Protein AF-A0A382Q1F8-F1 (afdb_monomer)

Nearest PDB structures (foldseek):
  3hhl-assembly2_C  TM=9.051E-01  e=3.134E-08  Rhodopseudomonas palustris
  3dca-assembly2_D  TM=8.942E-01  e=2.562E-07  Rhodopseudomonas palustris
  3fmb-assembly1_B  TM=6.676E-01  e=1.882E-01  Bacteroides fragilis NCTC 9343
  3hf5-assembly2_C  TM=5.803E-01  e=2.393E-01  Pseudomonas reinekei
  2ifx-assembly1_B  TM=6.044E-01  e=4.917E-01  Cupriavidus necator

Secondary structure (DSSP, 8-state):
-PPPPEEEEEEEES-HHHHHHHHHHS---EEEETTEEEEEE---TT--BTTBEEEEEEEE--SSHHHHHHHHHHHHT-TT-SEEEEEEEEES-HHHHHHHHHHHHHH------PPP-HHHHHHHHHHTTTSS--HHHHHHHHHS-TTS-EEEEEEEEE-SS---SSTTSPP--HHHIIIIIIHHHHHHHHHHTTEEEEEEEEEEEEEEE-TT-TT-S---EEEEEEES-HHHHHHHHTSHHHHHHHHHHHHHEEEEEEEEEEPPPTT--

Foldseek 3Di:
DPPQQEEEEEEEEADPVLVVLCLVFFPFDWDADPNWTWTWRDFDCQLAAVSHDYTYIYTYHDPDVVSQLVVVVVVVVDPVHPWYWYKYFYFDDPVVLVVLVVLLVVLADPDPPDPQPLVLLVVLCVVLVCQAHDPSSSVVLVPDDQQFKKKKKKFFDWAQWFDFPDPPDDIDTLCCLVPPQQCVLQVSVCSRLQKRWSTKGPFMDTPDTDPPRPPPPPTGIITMIMGSGNNSVSVSSSDPSNSVSCSSVSRITPHMDMTMHGDPPPPPD

pLDDT: mean 75.47, std 14.51, range [28.33, 96.88]

Mean predicted aligned error: 8.97 Å

Solvent-accessible surface area (backbone atoms only — not comparable to full-atom values): 14550 Å² total; per-residue (Å²): 131,83,79,75,59,59,31,39,37,35,40,35,40,87,49,73,69,56,51,53,54,44,56,76,65,33,45,59,58,80,45,78,56,96,92,33,52,30,40,35,38,58,50,36,86,79,40,27,54,94,73,4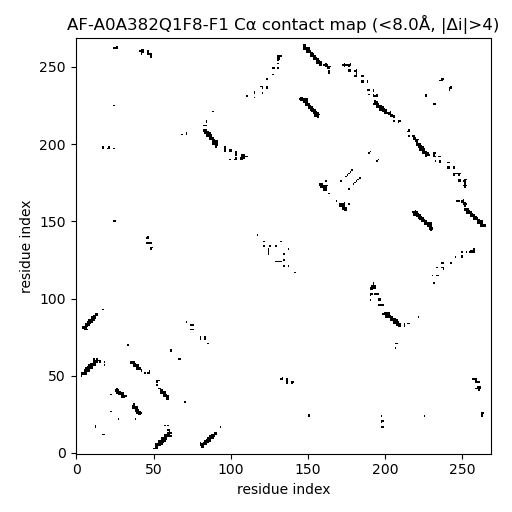5,43,62,44,36,30,42,34,59,48,58,97,43,74,64,56,45,50,54,50,54,56,56,51,72,75,35,86,91,56,85,36,48,35,34,36,49,37,41,71,53,56,79,69,55,42,58,49,47,50,56,47,25,73,72,51,40,53,90,68,76,92,63,79,79,57,62,68,58,50,53,54,56,42,56,73,46,70,41,52,68,40,48,76,69,40,40,56,51,60,70,72,42,75,42,80,39,26,26,35,39,40,37,37,35,22,59,28,80,57,37,57,60,101,56,89,87,63,79,89,45,33,3,59,51,29,29,62,64,48,17,44,63,63,35,48,70,54,38,23,28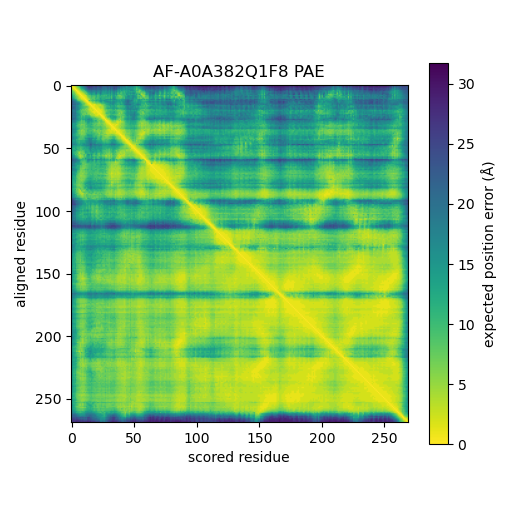,34,38,36,39,61,70,42,45,40,63,42,41,41,81,76,45,56,41,90,91,37,89,77,71,69,73,50,47,35,46,39,32,36,34,22,62,19,42,46,32,52,60,51,45,64,68,33,67,66,36,53,67,28,43,55,30,39,61,18,6,47,73,46,46,51,42,40,43,22,66,30,75,67,88,86,76,123

Structure (mmCIF, N/CA/C/O backbone):
data_AF-A0A382Q1F8-F1
#
_entry.id   AF-A0A382Q1F8-F1
#
loop_
_atom_site.group_PDB
_atom_site.id
_atom_site.type_symbol
_atom_site.label_atom_id
_atom_site.label_alt_id
_atom_site.label_comp_id
_atom_site.label_asym_id
_atom_site.label_entity_id
_atom_site.label_seq_id
_atom_site.pdbx_PDB_ins_code
_atom_site.Cartn_x
_atom_site.Cartn_y
_atom_site.Cartn_z
_atom_site.occupancy
_atom_site.B_iso_or_equiv
_atom_site.auth_seq_id
_atom_site.auth_comp_id
_atom_site.auth_asym_id
_atom_site.auth_atom_id
_atom_site.pdbx_PDB_model_num
ATOM 1 N N . MET A 1 1 ? 6.774 -11.497 28.528 1.00 34.47 1 MET A N 1
ATOM 2 C CA . MET A 1 1 ? 6.249 -11.111 27.198 1.00 34.47 1 MET A CA 1
ATOM 3 C C . MET A 1 1 ? 6.035 -9.604 27.192 1.00 34.47 1 MET A C 1
ATOM 5 O O . MET A 1 1 ? 5.276 -9.129 28.027 1.00 34.47 1 MET A O 1
ATOM 9 N N . LYS A 1 2 ? 6.737 -8.836 26.345 1.00 32.69 2 LYS A N 1
ATOM 10 C CA . LYS A 1 2 ? 6.434 -7.401 26.178 1.00 32.69 2 LYS A CA 1
ATOM 11 C C . LYS A 1 2 ? 5.014 -7.293 25.611 1.00 32.69 2 LYS A C 1
ATOM 13 O O . LYS A 1 2 ? 4.720 -7.978 24.634 1.00 32.69 2 LYS A O 1
ATOM 18 N N . LYS A 1 3 ? 4.138 -6.494 26.233 1.00 34.84 3 LYS A N 1
ATOM 19 C CA . LYS A 1 3 ? 2.818 -6.179 25.664 1.00 34.84 3 LYS A CA 1
ATOM 20 C C . LYS A 1 3 ? 3.032 -5.650 24.241 1.00 34.84 3 LYS A C 1
ATOM 22 O O . LYS A 1 3 ? 3.803 -4.708 24.057 1.00 34.84 3 LYS A O 1
ATOM 27 N N . GLN A 1 4 ? 2.405 -6.284 23.250 1.00 42.94 4 GLN A N 1
ATOM 28 C CA . GLN A 1 4 ? 2.316 -5.721 21.903 1.00 42.94 4 GLN A CA 1
ATOM 29 C C . GLN A 1 4 ? 1.608 -4.369 22.024 1.00 42.94 4 GLN A C 1
ATOM 31 O O . GLN A 1 4 ? 0.520 -4.302 22.593 1.00 42.94 4 GLN A O 1
ATOM 36 N N . ARG A 1 5 ? 2.246 -3.297 21.544 1.00 47.66 5 ARG A N 1
ATOM 37 C CA . ARG A 1 5 ? 1.643 -1.962 21.520 1.00 47.66 5 ARG A CA 1
ATOM 38 C C . ARG A 1 5 ? 0.486 -1.987 20.533 1.00 47.66 5 ARG A C 1
ATOM 40 O O . ARG A 1 5 ? 0.713 -2.240 19.354 1.00 47.66 5 ARG A O 1
ATOM 47 N N . GLN A 1 6 ? -0.725 -1.758 21.026 1.00 47.69 6 GLN A N 1
ATOM 48 C CA . GLN A 1 6 ? -1.897 -1.592 20.184 1.00 47.69 6 GLN A CA 1
ATOM 49 C C . GLN A 1 6 ? -1.879 -0.173 19.627 1.00 47.69 6 GLN A C 1
ATOM 51 O O . GLN A 1 6 ? -1.991 0.798 20.375 1.00 47.69 6 GLN A O 1
ATOM 56 N N . VAL A 1 7 ? -1.676 -0.069 18.319 1.00 50.91 7 VAL A N 1
ATOM 57 C CA . VAL A 1 7 ? -1.788 1.189 17.592 1.00 50.91 7 VAL A CA 1
ATOM 58 C C . VAL A 1 7 ? -3.166 1.258 16.974 1.00 50.91 7 VAL A C 1
ATOM 60 O O . VAL A 1 7 ? -3.507 0.385 16.181 1.00 50.91 7 VAL A O 1
ATOM 63 N N . VAL A 1 8 ? -3.917 2.305 17.299 1.00 55.06 8 VAL A N 1
ATOM 64 C CA . VAL A 1 8 ? -5.218 2.548 16.688 1.00 55.06 8 VAL A CA 1
ATOM 65 C C . VAL A 1 8 ? -5.102 3.606 15.610 1.00 55.06 8 VAL A C 1
ATOM 67 O O . VAL A 1 8 ? -4.778 4.756 15.901 1.00 55.06 8 VAL A O 1
ATOM 70 N N . THR A 1 9 ? -5.343 3.193 14.365 1.00 58.22 9 THR A N 1
ATOM 71 C CA . THR A 1 9 ? -5.349 4.103 13.215 1.00 58.22 9 THR A CA 1
ATOM 72 C C . THR A 1 9 ? -6.763 4.379 12.768 1.00 58.22 9 THR A C 1
ATOM 74 O O . THR A 1 9 ? -7.425 3.473 12.269 1.00 58.22 9 THR A O 1
ATOM 77 N N . PHE A 1 10 ? -7.196 5.626 12.923 1.00 60.69 10 PHE A N 1
ATOM 78 C CA . PHE A 1 10 ? -8.489 6.069 12.431 1.00 60.69 10 PHE A CA 1
ATOM 79 C C . PHE A 1 10 ? -8.357 6.607 11.016 1.00 60.69 10 PHE A C 1
ATOM 81 O O . PHE A 1 10 ? -7.659 7.598 10.802 1.00 60.69 10 PHE A O 1
ATOM 88 N N . ILE A 1 11 ? -9.014 5.950 10.062 1.00 59.00 11 ILE A N 1
ATOM 89 C CA . ILE A 1 11 ? -9.140 6.436 8.686 1.00 59.00 11 ILE A CA 1
ATOM 90 C C . ILE A 1 11 ? -10.581 6.826 8.468 1.00 59.00 11 ILE A C 1
ATOM 92 O O . ILE A 1 11 ? -11.505 6.080 8.784 1.00 59.00 11 ILE A O 1
ATOM 96 N N . THR A 1 12 ? -10.753 8.013 7.923 1.00 50.94 12 THR A N 1
ATOM 97 C CA . THR A 1 12 ? -12.061 8.579 7.639 1.00 50.94 12 THR A CA 1
ATOM 98 C C . THR A 1 12 ? -12.328 8.432 6.162 1.00 50.94 12 THR A C 1
ATOM 100 O O . THR A 1 12 ? -11.455 8.685 5.336 1.00 50.94 12 THR A O 1
ATOM 103 N N . VAL A 1 13 ? -13.522 7.960 5.836 1.00 50.75 13 VAL A N 1
ATOM 104 C CA . VAL A 1 13 ? -13.973 7.788 4.457 1.00 50.75 13 VAL A CA 1
ATOM 105 C C . VAL A 1 13 ? -15.239 8.611 4.266 1.00 50.75 13 VAL A C 1
ATOM 107 O O . VAL A 1 13 ? -16.088 8.667 5.156 1.00 50.75 13 VAL A O 1
ATOM 110 N N . ASN A 1 14 ? -15.332 9.317 3.141 1.00 45.72 14 ASN A N 1
ATOM 111 C CA . ASN A 1 14 ? -16.396 10.296 2.903 1.00 45.72 14 ASN A CA 1
ATOM 112 C C . ASN A 1 14 ? -17.684 9.673 2.332 1.00 45.72 14 ASN A C 1
ATOM 114 O O . ASN A 1 14 ? -18.676 10.388 2.226 1.00 45.72 14 ASN A O 1
ATOM 118 N N . ASP A 1 15 ? -17.686 8.381 1.980 1.00 53.03 15 ASP A N 1
ATOM 119 C CA . ASP A 1 15 ? -18.819 7.701 1.340 1.00 53.03 15 ASP A CA 1
ATOM 120 C C . ASP A 1 15 ? -19.198 6.392 2.067 1.00 53.03 15 ASP A C 1
ATOM 122 O O . ASP A 1 15 ? -18.342 5.582 2.428 1.00 53.03 15 ASP A O 1
ATOM 126 N N . LEU A 1 16 ? -20.503 6.182 2.266 1.00 49.66 16 LEU A N 1
ATOM 127 C CA . LEU A 1 16 ? -21.107 4.981 2.856 1.00 49.66 16 LEU A CA 1
ATOM 128 C C . LEU A 1 16 ? -20.886 3.722 2.012 1.00 49.66 16 LEU A C 1
ATOM 130 O O . LEU A 1 16 ? -20.760 2.637 2.578 1.00 49.66 16 LEU A O 1
ATOM 134 N N . SER A 1 17 ? -20.772 3.836 0.684 1.00 54.53 17 SER A N 1
ATOM 135 C CA . SER A 1 17 ? -20.463 2.668 -0.155 1.00 54.53 17 SER A CA 1
ATOM 136 C C . SER A 1 17 ? -19.059 2.115 0.090 1.00 54.53 17 SER A C 1
ATOM 138 O O . SER A 1 17 ? -18.830 0.915 -0.054 1.00 54.53 17 SER A O 1
ATOM 140 N N . ASP A 1 18 ? -18.125 2.981 0.493 1.00 53.88 18 ASP A N 1
ATOM 141 C CA . ASP A 1 18 ? -16.739 2.602 0.785 1.00 53.88 18 ASP A CA 1
ATOM 142 C C . ASP A 1 18 ? -16.676 1.780 2.065 1.00 53.88 18 ASP A C 1
ATOM 144 O O . ASP A 1 18 ? -15.864 0.872 2.183 1.00 53.88 18 ASP A O 1
ATOM 148 N N . ILE A 1 19 ? -17.558 2.097 3.013 1.00 54.53 19 ILE A N 1
ATOM 149 C CA . ILE A 1 19 ? -17.677 1.412 4.295 1.00 54.53 19 ILE A CA 1
ATOM 150 C C . ILE A 1 19 ? -18.157 -0.014 4.069 1.00 54.53 19 ILE A C 1
ATOM 152 O O . ILE A 1 19 ? -17.525 -0.928 4.579 1.00 54.53 19 ILE A O 1
ATOM 156 N N . ILE A 1 20 ? -19.191 -0.212 3.247 1.00 56.53 20 ILE A N 1
ATOM 157 C CA . ILE A 1 20 ? -19.681 -1.551 2.889 1.00 56.53 20 ILE A CA 1
ATOM 158 C C . ILE A 1 20 ? -18.572 -2.348 2.191 1.00 56.53 20 ILE A C 1
ATOM 160 O O . ILE A 1 20 ? -18.286 -3.474 2.576 1.00 56.53 20 ILE A O 1
ATOM 164 N N . GLU A 1 21 ? -17.883 -1.747 1.218 1.00 59.75 21 GLU A N 1
ATOM 165 C CA . GLU A 1 21 ? -16.787 -2.405 0.497 1.00 59.75 21 GLU A CA 1
ATOM 166 C C . GLU A 1 21 ? -15.598 -2.749 1.415 1.00 59.75 21 GLU A C 1
ATOM 168 O O . GLU A 1 21 ? -14.989 -3.805 1.282 1.00 59.75 21 GLU A O 1
ATOM 173 N N . ILE A 1 22 ? -15.269 -1.893 2.375 1.00 58.88 22 ILE A N 1
ATOM 174 C CA . ILE A 1 22 ? -14.241 -2.162 3.382 1.00 58.88 22 ILE A CA 1
ATOM 175 C C . ILE A 1 22 ? -14.712 -3.246 4.367 1.00 58.88 22 ILE A C 1
ATOM 177 O O . ILE A 1 22 ? -13.932 -4.128 4.705 1.00 58.88 22 ILE A O 1
ATOM 181 N N . GLN A 1 23 ? -15.970 -3.212 4.810 1.00 56.88 23 GLN A N 1
ATOM 182 C CA . GLN A 1 23 ? -16.565 -4.178 5.743 1.00 56.88 23 GLN A CA 1
ATOM 183 C C . GLN A 1 23 ? -16.685 -5.583 5.141 1.00 56.88 23 GLN A C 1
ATOM 185 O O . GLN A 1 23 ? -16.468 -6.565 5.845 1.00 56.88 23 GLN A O 1
ATOM 190 N N . GLU A 1 24 ? -17.012 -5.688 3.852 1.00 58.47 24 GLU A N 1
ATOM 191 C CA . GLU A 1 24 ? -17.098 -6.966 3.136 1.00 58.47 24 GLU A CA 1
ATOM 192 C C . GLU A 1 24 ? -15.728 -7.646 2.999 1.00 58.47 24 GLU A C 1
ATOM 194 O O . GLU A 1 24 ? -15.648 -8.873 3.024 1.00 58.47 24 GLU A O 1
ATOM 199 N N . ASN A 1 25 ? -14.654 -6.856 2.877 1.00 54.09 25 ASN A N 1
ATOM 200 C CA . ASN A 1 25 ? -13.331 -7.356 2.488 1.00 54.09 25 ASN A CA 1
ATOM 201 C C . ASN A 1 25 ? -12.287 -7.298 3.611 1.00 54.09 25 ASN A C 1
ATOM 203 O O . ASN A 1 25 ? -11.212 -7.883 3.506 1.00 54.09 25 ASN A O 1
ATOM 207 N N . ILE A 1 26 ? -12.573 -6.615 4.715 1.00 56.28 26 ILE A N 1
ATOM 208 C CA . ILE A 1 26 ? -11.727 -6.619 5.901 1.00 56.28 26 ILE A CA 1
ATOM 209 C C . ILE A 1 26 ? -12.455 -7.383 7.003 1.00 56.28 26 ILE A C 1
ATOM 211 O O . ILE A 1 26 ? -13.522 -6.983 7.456 1.00 56.28 26 ILE A O 1
ATOM 215 N N . THR A 1 27 ? -11.850 -8.469 7.491 1.00 52.16 27 THR A N 1
ATOM 216 C CA . THR A 1 27 ? -12.368 -9.185 8.663 1.00 52.16 27 THR A CA 1
ATOM 217 C C . THR A 1 27 ? -12.472 -8.230 9.843 1.00 52.16 27 THR A C 1
ATOM 219 O O . THR A 1 27 ? -11.449 -7.730 10.309 1.00 52.16 27 THR A O 1
ATOM 222 N N . GLY A 1 28 ? -13.684 -7.990 10.334 1.00 55.31 28 GLY A N 1
ATOM 223 C CA . GLY A 1 28 ? -13.904 -7.012 11.386 1.00 55.31 28 GLY A CA 1
ATOM 224 C C . GLY A 1 28 ? -15.205 -7.181 12.144 1.00 55.31 28 GLY A C 1
ATOM 225 O O . GLY A 1 28 ? -16.151 -7.804 11.669 1.00 55.31 28 GLY A O 1
ATOM 226 N N . HIS A 1 29 ? -15.237 -6.607 13.344 1.00 58.06 29 HIS A N 1
ATOM 227 C CA . HIS A 1 29 ? -16.471 -6.360 14.077 1.00 58.06 29 HIS A CA 1
ATOM 228 C C . HIS A 1 29 ? -16.790 -4.873 13.982 1.00 58.06 29 HIS A C 1
ATOM 230 O O . HIS A 1 29 ? -15.906 -4.031 14.164 1.00 58.06 29 HIS A O 1
ATOM 236 N N . THR A 1 30 ? -18.051 -4.566 13.697 1.00 61.19 30 THR A N 1
ATOM 237 C CA . THR A 1 30 ? -18.575 -3.214 13.833 1.00 61.19 30 THR A CA 1
ATOM 238 C C . THR A 1 30 ? -18.791 -2.919 15.309 1.00 61.19 30 THR A C 1
ATOM 240 O O . THR A 1 30 ? -19.487 -3.664 16.001 1.00 61.19 30 THR A O 1
ATOM 243 N N . GLU A 1 31 ? -18.226 -1.819 15.788 1.00 69.06 31 GLU A N 1
ATOM 244 C CA . GLU A 1 31 ? -18.499 -1.289 17.120 1.00 69.06 31 GLU A CA 1
ATOM 245 C C . GLU A 1 31 ? -18.976 0.162 17.039 1.00 69.06 31 GLU A C 1
ATOM 247 O O . GLU A 1 31 ? -18.723 0.876 16.070 1.00 69.06 31 GLU A O 1
ATOM 252 N N . GLN A 1 32 ? -19.706 0.597 18.062 1.00 71.06 32 GLN A N 1
ATOM 253 C CA . GLN A 1 32 ? -20.134 1.983 18.204 1.00 71.06 32 GLN A CA 1
ATOM 254 C C . GLN A 1 32 ? -19.259 2.655 19.256 1.00 71.06 32 GLN A C 1
ATOM 256 O O . GLN A 1 32 ? -19.218 2.215 20.405 1.00 71.06 32 GLN A O 1
ATOM 261 N N . LEU A 1 33 ? -18.597 3.749 18.884 1.00 70.19 33 LEU A N 1
ATOM 262 C CA . LEU A 1 33 ? -17.810 4.566 19.802 1.00 70.19 33 LEU A CA 1
ATOM 263 C C . LEU A 1 33 ? -18.191 6.032 19.611 1.00 70.19 33 LEU A C 1
ATOM 265 O O . LEU A 1 33 ? -18.074 6.581 18.519 1.00 70.19 33 LEU A O 1
ATOM 269 N N . ASN A 1 34 ? -18.657 6.684 20.679 1.00 70.06 34 ASN A N 1
ATOM 270 C CA . ASN A 1 34 ? -19.092 8.088 20.655 1.00 70.06 34 ASN A CA 1
ATOM 271 C C . ASN A 1 34 ? -20.121 8.425 19.554 1.00 70.06 34 ASN A C 1
ATOM 273 O O . ASN A 1 34 ? -20.075 9.511 18.975 1.00 70.06 34 ASN A O 1
ATOM 277 N N . GLY A 1 35 ? -21.045 7.504 19.263 1.00 69.81 35 GLY A N 1
ATOM 278 C CA . GLY A 1 35 ? -22.064 7.684 18.221 1.00 69.81 35 GLY A CA 1
ATOM 279 C C . GLY A 1 35 ? -21.516 7.625 16.793 1.00 69.81 35 GLY A C 1
ATOM 280 O O . GLY A 1 35 ? -22.194 8.057 15.862 1.00 69.81 35 GLY A O 1
ATOM 281 N N . LYS A 1 36 ? -20.283 7.135 16.621 1.00 71.12 36 LYS A N 1
ATOM 282 C CA . LYS A 1 36 ? -19.707 6.781 15.328 1.00 71.12 36 LYS A CA 1
ATOM 283 C C . LYS A 1 36 ? -19.615 5.272 15.214 1.00 71.12 36 LYS A C 1
ATOM 285 O O . LYS A 1 36 ? -19.296 4.587 16.184 1.00 71.12 36 LYS A O 1
ATOM 290 N N . GLU A 1 37 ? -19.863 4.789 14.007 1.00 70.00 37 GLU A N 1
ATOM 291 C CA . GLU A 1 37 ? -19.616 3.407 13.643 1.00 70.00 37 GLU A CA 1
ATOM 292 C C . GLU A 1 37 ? -18.129 3.246 13.313 1.00 70.00 37 GLU A C 1
ATOM 294 O O . GLU A 1 37 ? -17.531 4.055 12.593 1.00 70.00 37 GLU A O 1
ATOM 299 N N . LEU A 1 38 ? -17.512 2.237 13.916 1.00 68.44 38 LEU A N 1
ATOM 300 C CA . LEU A 1 38 ? -16.115 1.898 13.726 1.00 68.44 38 LEU A CA 1
ATOM 301 C C . LEU A 1 38 ? -16.040 0.489 13.169 1.00 68.44 38 LEU A C 1
ATOM 303 O O . LEU A 1 38 ? -16.583 -0.454 13.745 1.00 68.44 38 LEU A O 1
ATOM 307 N N . VAL A 1 39 ? -15.301 0.349 12.078 1.00 64.38 39 VAL A N 1
ATOM 308 C CA . VAL A 1 39 ? -14.985 -0.945 11.485 1.00 64.38 39 VAL A CA 1
ATOM 309 C C . VAL A 1 39 ? -13.581 -1.319 11.918 1.00 64.38 39 VAL A C 1
ATOM 311 O O . VAL A 1 39 ? -12.611 -0.713 11.464 1.00 64.38 39 VAL A O 1
ATOM 314 N N . ASN A 1 40 ? -13.461 -2.292 12.822 1.00 66.25 40 ASN A N 1
ATOM 315 C CA . ASN A 1 40 ? -12.157 -2.807 13.222 1.00 66.25 40 ASN A CA 1
ATOM 316 C C . ASN A 1 40 ? -11.609 -3.724 12.127 1.00 66.25 40 ASN A C 1
ATOM 318 O O . ASN A 1 40 ? -12.135 -4.810 11.913 1.00 66.25 40 ASN A O 1
ATOM 322 N N . ALA A 1 41 ? -10.521 -3.325 11.487 1.00 63.41 41 ALA A N 1
ATOM 323 C CA . ALA A 1 41 ? -9.765 -4.192 10.613 1.00 63.41 41 ALA A CA 1
ATOM 324 C C . ALA A 1 41 ? -8.880 -5.140 11.432 1.00 63.41 41 ALA A C 1
ATOM 326 O O . ALA A 1 41 ? -7.823 -4.743 11.934 1.00 63.41 41 ALA A O 1
ATOM 327 N N . HIS A 1 42 ? -9.279 -6.409 11.554 1.00 60.34 4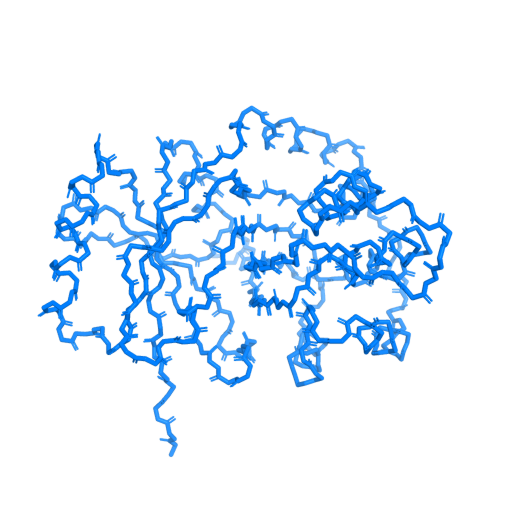2 HIS A N 1
ATOM 328 C CA . HIS A 1 42 ? -8.406 -7.428 12.127 1.00 60.34 42 HIS A CA 1
ATOM 329 C C . HIS A 1 42 ? -7.283 -7.756 11.144 1.00 60.34 42 HIS A C 1
ATOM 331 O O . HIS A 1 42 ? -7.472 -8.486 10.171 1.00 60.34 42 HIS A O 1
ATOM 337 N N . PHE A 1 43 ? -6.089 -7.249 11.436 1.00 64.38 43 PHE A N 1
ATOM 338 C CA . PHE A 1 43 ? -4.871 -7.687 10.770 1.00 64.38 43 PHE A CA 1
ATOM 339 C C . PHE A 1 43 ? -4.255 -8.906 11.444 1.00 64.38 43 PHE A C 1
ATOM 341 O O . PHE A 1 43 ? -4.479 -9.171 12.630 1.00 64.38 43 PHE A O 1
ATOM 348 N N . ASP A 1 44 ? -3.462 -9.660 10.679 1.00 59.56 44 ASP A N 1
ATOM 349 C CA . ASP A 1 44 ? -2.778 -10.824 11.222 1.00 59.56 44 ASP A CA 1
ATOM 350 C C . ASP A 1 44 ? -1.779 -10.381 12.294 1.00 59.56 44 ASP A C 1
ATOM 352 O O . ASP A 1 44 ? -0.860 -9.604 12.034 1.00 59.56 44 ASP A O 1
ATOM 356 N N . LYS A 1 45 ? -1.950 -10.894 13.516 1.00 57.38 45 LYS A N 1
ATOM 357 C CA . LYS A 1 45 ? -1.109 -10.542 14.669 1.00 57.38 45 LYS A CA 1
ATOM 358 C C . LYS A 1 45 ? 0.362 -10.916 14.463 1.00 57.38 45 LYS A C 1
ATOM 360 O O . LYS A 1 45 ? 1.207 -10.407 15.198 1.00 57.38 45 LYS A O 1
ATOM 365 N N . ASN A 1 46 ? 0.650 -11.795 13.501 1.00 54.56 46 ASN A N 1
ATOM 366 C CA . ASN A 1 46 ? 1.993 -12.257 13.178 1.00 54.56 46 ASN A CA 1
ATOM 367 C C . ASN A 1 46 ? 2.655 -11.428 12.066 1.00 54.56 46 ASN A C 1
ATOM 369 O O . ASN A 1 46 ? 3.876 -11.421 11.981 1.00 54.56 46 ASN A O 1
ATOM 373 N N . ILE A 1 47 ? 1.902 -10.681 11.249 1.00 56.69 47 ILE A N 1
ATOM 374 C CA . ILE A 1 47 ? 2.471 -9.831 10.188 1.00 56.69 47 ILE A CA 1
ATOM 375 C C . ILE A 1 47 ? 2.487 -8.385 10.682 1.00 56.69 47 ILE A C 1
ATOM 377 O O . ILE A 1 47 ? 1.629 -7.564 10.360 1.00 56.69 47 ILE A O 1
ATOM 381 N N . SER A 1 48 ? 3.472 -8.094 11.528 1.00 55.53 48 SER A N 1
ATOM 382 C CA . SER A 1 48 ? 3.670 -6.782 12.147 1.00 55.53 48 SER A CA 1
ATOM 383 C C . SER A 1 48 ? 4.897 -6.091 11.552 1.00 55.53 48 SER A C 1
ATOM 385 O O . SER A 1 48 ? 5.986 -6.664 11.531 1.00 55.53 48 SER A O 1
ATOM 387 N N . TRP A 1 49 ? 4.755 -4.859 11.056 1.00 56.12 49 TRP A N 1
ATOM 388 C CA . TRP A 1 49 ? 5.899 -4.101 10.538 1.00 56.12 49 TRP A CA 1
ATOM 389 C C . TRP A 1 49 ? 6.845 -3.771 11.695 1.00 56.12 49 TRP A C 1
ATOM 391 O O . TRP A 1 49 ? 6.460 -3.073 12.634 1.00 56.12 49 TRP A O 1
ATOM 401 N N . LYS A 1 50 ? 8.072 -4.308 11.664 1.00 60.59 50 LYS A N 1
ATOM 402 C CA . LYS A 1 50 ? 9.079 -4.144 12.733 1.00 60.59 50 LYS A CA 1
ATOM 403 C C . LYS A 1 50 ? 8.540 -4.471 14.141 1.00 60.59 50 LYS A C 1
ATOM 405 O O . LYS A 1 50 ? 8.882 -3.797 15.114 1.00 60.59 50 LYS A O 1
ATOM 410 N N . GLY A 1 51 ? 7.657 -5.468 14.258 1.00 54.91 51 GLY A N 1
ATOM 411 C CA . GLY A 1 51 ? 7.053 -5.867 15.537 1.00 54.91 51 GLY A CA 1
ATOM 412 C C . GLY A 1 51 ? 5.882 -4.991 16.013 1.00 54.91 51 GLY A C 1
ATOM 413 O O . GLY A 1 51 ? 5.393 -5.182 17.130 1.00 54.91 51 GLY A O 1
ATOM 414 N N . ILE A 1 52 ? 5.432 -4.018 15.211 1.00 59.28 52 ILE A N 1
ATOM 415 C CA . ILE A 1 52 ? 4.310 -3.125 15.534 1.00 59.28 52 ILE A CA 1
ATOM 416 C C . ILE A 1 52 ? 3.008 -3.715 14.998 1.00 59.28 52 ILE A C 1
ATOM 418 O O . ILE A 1 52 ? 2.828 -3.866 13.787 1.00 59.28 52 ILE A O 1
ATOM 422 N N . ARG A 1 53 ? 2.080 -4.021 15.908 1.00 60.69 53 ARG A N 1
ATOM 423 C CA . ARG A 1 53 ? 0.715 -4.404 15.554 1.00 60.69 53 ARG A CA 1
ATOM 424 C C . ARG A 1 53 ? -0.151 -3.155 15.453 1.00 60.69 53 ARG A C 1
ATOM 426 O O . ARG A 1 53 ? -0.254 -2.383 16.404 1.00 60.69 53 ARG A O 1
ATOM 433 N N . LEU A 1 54 ? -0.801 -3.004 14.312 1.00 62.41 54 LEU A N 1
ATOM 434 C CA . LEU A 1 54 ? -1.722 -1.913 14.060 1.00 62.41 54 LEU A CA 1
ATOM 435 C C . LEU A 1 54 ? -3.133 -2.483 13.956 1.00 62.41 54 LEU A C 1
ATOM 437 O O . LEU A 1 54 ? -3.413 -3.305 13.087 1.00 62.41 54 LEU A O 1
ATOM 441 N N . ASP A 1 55 ? -3.984 -2.086 14.893 1.00 64.81 55 ASP A N 1
ATOM 442 C CA . ASP A 1 55 ? -5.416 -2.331 14.827 1.00 64.81 55 ASP A CA 1
ATOM 443 C C . ASP A 1 55 ? -6.023 -1.088 14.165 1.00 64.81 55 ASP A C 1
ATOM 445 O O . ASP A 1 55 ? -6.079 -0.002 14.739 1.00 64.81 55 ASP A O 1
ATOM 449 N N . MET A 1 56 ? -6.394 -1.205 12.896 1.00 68.44 56 MET A N 1
ATOM 450 C CA . MET A 1 56 ? -6.957 -0.078 12.159 1.00 68.44 56 MET A CA 1
ATOM 451 C C . MET A 1 56 ? -8.456 -0.034 12.401 1.00 68.44 56 MET A C 1
ATOM 453 O O . MET A 1 56 ? -9.136 -1.049 12.286 1.00 68.44 56 MET A O 1
ATOM 457 N N . TYR A 1 57 ? -8.971 1.143 12.714 1.00 68.75 57 TYR A N 1
ATOM 458 C CA . TYR A 1 57 ? -10.394 1.375 12.855 1.00 68.75 57 TYR A CA 1
ATOM 459 C C . TYR A 1 57 ? -10.812 2.358 11.778 1.00 68.75 57 TYR A C 1
ATOM 461 O O . TYR A 1 57 ? -10.367 3.501 11.743 1.00 68.75 57 TYR A O 1
ATOM 469 N N . ILE A 1 58 ? -11.660 1.921 10.865 1.00 65.75 58 ILE A N 1
ATOM 470 C CA . ILE A 1 58 ? -12.157 2.792 9.808 1.00 65.75 58 ILE A CA 1
ATOM 471 C C . ILE A 1 58 ? -13.427 3.437 10.352 1.00 65.75 58 ILE A C 1
ATOM 473 O O . ILE A 1 58 ? -14.392 2.747 10.678 1.00 65.75 58 ILE A O 1
ATOM 477 N N . VAL A 1 59 ? -13.375 4.755 10.552 1.00 63.91 59 VAL A N 1
ATOM 478 C CA . VAL A 1 59 ? -14.467 5.530 11.151 1.00 63.91 59 VAL A CA 1
ATOM 479 C C . VAL A 1 59 ? -15.327 6.074 10.039 1.00 63.91 59 VAL A C 1
ATOM 481 O O . VAL A 1 59 ? -14.844 6.749 9.123 1.00 63.91 59 VAL A O 1
ATOM 484 N N . THR A 1 60 ? -16.621 5.813 10.148 1.00 54.91 60 THR A N 1
ATOM 485 C CA . THR A 1 60 ? -17.584 6.276 9.163 1.00 54.91 60 THR A CA 1
ATOM 486 C C . THR A 1 60 ? -17.670 7.800 9.172 1.00 54.91 60 THR A C 1
ATOM 488 O O . THR A 1 60 ? -17.829 8.393 10.243 1.00 54.91 60 THR A O 1
ATOM 491 N N . SER A 1 61 ? -17.542 8.393 7.982 1.00 56.75 61 SER A N 1
ATOM 492 C CA . SER A 1 61 ? -17.692 9.808 7.617 1.00 56.75 61 SER A CA 1
ATOM 493 C C . SER A 1 61 ? -17.938 10.802 8.762 1.00 56.75 61 SER A C 1
ATOM 495 O O . SER A 1 61 ? -18.957 10.783 9.471 1.00 56.75 61 SER A O 1
ATOM 497 N N . PHE A 1 62 ? -17.040 11.772 8.884 1.00 62.53 62 PHE A N 1
ATOM 498 C CA . PHE A 1 62 ? -17.309 12.984 9.648 1.00 62.53 62 PHE A CA 1
ATOM 499 C C . PHE A 1 62 ? -18.102 13.963 8.790 1.00 62.53 62 PHE A C 1
ATOM 501 O O . PHE A 1 62 ? -17.831 14.081 7.598 1.00 62.53 62 PHE A O 1
ATOM 508 N N . ALA A 1 63 ? -19.067 14.684 9.374 1.00 63.81 63 ALA A N 1
ATOM 509 C CA . ALA A 1 63 ? -19.838 15.647 8.588 1.00 63.81 63 ALA A CA 1
ATOM 510 C C . ALA A 1 63 ? -18.951 16.808 8.102 1.00 63.81 63 ALA A C 1
ATOM 512 O O . ALA A 1 63 ? -19.284 17.489 7.137 1.00 63.81 63 ALA A O 1
ATOM 513 N N . ASN A 1 64 ? -17.824 17.047 8.782 1.00 65.56 64 ASN A N 1
ATOM 514 C CA . ASN A 1 64 ? -16.828 18.063 8.464 1.00 65.56 64 ASN A CA 1
ATOM 515 C C . ASN A 1 64 ? -15.510 17.793 9.237 1.00 65.56 64 ASN A C 1
ATOM 517 O O . ASN A 1 64 ? -15.436 16.913 10.097 1.00 65.56 64 ASN A O 1
ATOM 521 N N . ALA A 1 65 ? -14.461 18.577 8.964 1.00 66.12 65 ALA A N 1
ATOM 522 C CA . ALA A 1 65 ? -13.162 18.448 9.639 1.00 66.12 65 ALA A CA 1
ATOM 523 C C . ALA A 1 65 ? -13.212 18.733 11.156 1.00 66.12 65 ALA A C 1
ATOM 525 O O . ALA A 1 65 ? -12.416 18.175 11.911 1.00 66.12 65 ALA A O 1
ATOM 526 N N . LYS A 1 66 ? -14.149 19.573 11.620 1.00 74.94 66 LYS A N 1
ATOM 527 C CA . LYS A 1 66 ? -14.324 19.881 13.046 1.00 74.94 66 LYS A CA 1
ATOM 528 C C . LYS A 1 66 ? -14.838 18.657 13.809 1.00 74.94 66 LYS A C 1
ATOM 530 O O . LYS A 1 66 ? -14.242 18.314 14.823 1.00 74.94 66 LYS A O 1
ATOM 535 N N . ASP A 1 67 ? -15.841 17.949 13.289 1.00 72.69 67 ASP A N 1
ATOM 536 C CA . ASP A 1 67 ? -16.340 16.694 13.877 1.00 72.69 67 ASP A CA 1
ATOM 537 C C . ASP A 1 67 ? -15.225 15.642 13.999 1.00 72.69 67 ASP A C 1
ATOM 539 O O . ASP A 1 67 ? -15.148 14.911 14.988 1.00 72.69 67 ASP A O 1
ATOM 543 N N . CYS A 1 68 ? -14.343 15.578 12.996 1.00 70.50 68 CYS A N 1
ATOM 544 C CA . CYS A 1 68 ? -13.194 14.679 12.998 1.00 70.50 68 CYS A CA 1
ATOM 545 C C . CYS A 1 68 ? -12.199 15.023 14.110 1.00 70.50 68 CYS A C 1
ATOM 547 O O . CYS A 1 68 ? -11.738 14.138 14.832 1.00 70.50 68 CYS A O 1
ATOM 549 N N . ASN A 1 69 ? -11.891 16.312 14.274 1.00 71.88 69 ASN A N 1
ATOM 550 C CA . ASN A 1 69 ? -11.013 16.787 15.340 1.00 71.88 69 ASN A CA 1
ATOM 551 C C . ASN A 1 69 ? -11.627 16.539 16.723 1.00 71.88 69 ASN A C 1
ATOM 553 O O . ASN A 1 69 ? -10.941 16.048 17.613 1.00 71.88 69 ASN A O 1
ATOM 557 N N . GLU A 1 70 ? -12.923 16.803 16.905 1.00 79.00 70 GLU A N 1
ATOM 558 C CA . GLU A 1 70 ? -13.622 16.533 18.167 1.00 79.00 70 GLU A CA 1
ATOM 559 C C . GLU A 1 70 ? -13.618 15.043 18.526 1.00 79.00 70 GLU A C 1
ATOM 561 O O . GLU A 1 70 ? -13.440 14.680 19.690 1.00 79.00 70 GLU A O 1
ATOM 566 N N . PHE A 1 71 ? -13.785 14.164 17.536 1.00 77.00 71 PHE A N 1
ATOM 567 C CA . PHE A 1 71 ? -13.654 12.727 17.745 1.00 77.00 71 PHE A CA 1
ATOM 568 C C . PHE A 1 71 ? -12.221 12.341 18.122 1.00 77.00 71 PHE A C 1
ATOM 570 O O . PHE A 1 71 ? -12.033 11.616 19.098 1.00 77.00 71 PHE A O 1
ATOM 577 N N . ALA A 1 72 ? -11.215 12.873 17.420 1.00 73.12 72 ALA A N 1
ATOM 578 C CA . ALA A 1 72 ? -9.809 12.643 17.740 1.00 73.12 72 ALA A CA 1
ATOM 579 C C . ALA A 1 72 ? -9.454 13.100 19.166 1.00 73.12 72 ALA A C 1
ATOM 581 O O . ALA A 1 72 ? -8.773 12.368 19.876 1.00 73.12 72 ALA A O 1
ATOM 582 N N . GLU A 1 73 ? -9.950 14.252 19.630 1.00 77.25 73 GLU A N 1
ATOM 583 C CA . GLU A 1 73 ? -9.754 14.700 21.017 1.00 77.25 73 GLU A CA 1
ATOM 584 C C . GLU A 1 73 ? -10.411 13.758 22.033 1.00 77.25 73 GLU A C 1
ATOM 586 O O . GLU A 1 73 ? -9.801 13.417 23.045 1.00 77.25 73 GLU A O 1
ATOM 591 N N . LYS A 1 74 ? -11.631 13.279 21.760 1.00 79.62 74 LYS A N 1
ATOM 592 C CA . LYS A 1 74 ? -12.309 12.317 22.644 1.00 79.62 74 LYS A CA 1
ATOM 593 C C . LYS A 1 74 ? -11.575 10.984 22.727 1.00 79.62 74 LYS A C 1
ATOM 595 O O . LYS A 1 74 ? -11.585 10.357 23.776 1.00 79.62 74 LYS A O 1
ATOM 600 N N . LEU A 1 75 ? -10.943 10.541 21.646 1.00 75.38 75 LEU A N 1
ATOM 601 C CA . LEU A 1 75 ? -10.151 9.314 21.651 1.00 75.38 75 LEU A CA 1
ATOM 602 C C . LEU A 1 75 ? -8.927 9.421 22.563 1.00 75.38 75 LEU A C 1
ATOM 604 O O . LEU A 1 75 ? -8.575 8.447 23.218 1.00 75.38 75 LEU A O 1
ATOM 608 N N . LYS A 1 76 ? -8.310 10.604 22.668 1.00 72.62 76 LYS A N 1
ATOM 609 C CA . LYS A 1 76 ? -7.156 10.821 23.558 1.00 72.62 76 LYS A CA 1
ATOM 610 C C . LYS A 1 76 ? -7.492 10.627 25.032 1.00 72.62 76 LYS A C 1
ATOM 612 O O . LYS A 1 76 ? -6.610 10.275 25.807 1.00 72.62 76 LYS A O 1
ATOM 617 N N . SER A 1 77 ? -8.736 10.890 25.436 1.00 75.19 77 SER A N 1
ATOM 618 C CA . SER A 1 77 ? -9.158 10.737 26.832 1.00 75.19 77 SER A CA 1
ATOM 619 C C . SER A 1 77 ? -9.568 9.306 27.188 1.00 75.19 77 SER A C 1
ATOM 621 O O . SER A 1 77 ? -9.903 9.038 28.343 1.00 75.19 77 SER A O 1
ATOM 623 N N . MET A 1 78 ? -9.533 8.379 26.226 1.00 74.69 78 MET A N 1
ATOM 624 C CA . MET A 1 78 ? -9.951 6.995 26.416 1.00 74.69 78 MET A CA 1
ATOM 625 C C . MET A 1 78 ? -8.789 6.103 26.879 1.00 74.69 78 MET A C 1
ATOM 627 O O . MET A 1 78 ? -7.831 5.908 26.132 1.00 74.69 78 MET A O 1
ATOM 631 N N . PRO A 1 79 ? -8.868 5.496 28.077 1.00 69.19 79 PRO A N 1
ATOM 632 C CA . PRO A 1 79 ? -7.763 4.734 28.661 1.00 69.19 79 PRO A CA 1
ATOM 633 C C . PRO A 1 79 ? -7.474 3.401 27.956 1.00 69.19 79 PRO A C 1
ATOM 635 O O . PRO A 1 79 ? -6.413 2.822 28.172 1.00 69.19 79 PRO A O 1
ATOM 638 N N . GLN A 1 80 ? -8.391 2.892 27.126 1.00 69.94 80 GLN A N 1
ATOM 639 C CA . GLN A 1 80 ? -8.193 1.650 26.374 1.00 69.94 80 GLN A CA 1
ATOM 640 C C . GLN A 1 80 ? -7.253 1.795 25.166 1.00 69.94 80 GLN A C 1
ATOM 642 O O . GLN A 1 80 ? -6.824 0.785 24.615 1.00 69.94 80 GLN A O 1
ATOM 647 N N . PHE A 1 81 ? -6.923 3.022 24.754 1.00 70.06 81 PHE A N 1
ATOM 648 C CA . PHE A 1 81 ? -6.048 3.279 23.616 1.00 70.06 81 PHE A CA 1
ATOM 649 C C . PHE A 1 81 ? -4.722 3.885 24.095 1.00 70.06 81 PHE A C 1
ATOM 651 O O . PHE A 1 81 ? -4.652 5.058 24.448 1.00 70.06 81 PHE A O 1
ATOM 658 N N . GLU A 1 82 ? -3.655 3.079 24.115 1.00 64.00 82 GLU A N 1
ATOM 659 C CA . GLU A 1 82 ? -2.331 3.519 24.597 1.00 64.00 82 GLU A CA 1
ATOM 660 C C . GLU A 1 82 ? -1.577 4.381 23.563 1.00 64.00 82 GLU A C 1
ATOM 662 O O . GLU A 1 82 ? -0.841 5.297 23.932 1.00 64.00 82 GLU A O 1
ATOM 667 N N . HIS A 1 83 ? -1.750 4.099 22.265 1.00 71.88 83 HIS A N 1
ATOM 668 C CA . HIS A 1 83 ? -1.087 4.805 21.165 1.00 71.88 83 HIS A CA 1
ATOM 669 C C . HIS A 1 83 ? -2.064 5.030 20.006 1.00 71.88 83 HIS A C 1
ATOM 671 O O . HIS A 1 83 ? -2.571 4.076 19.414 1.00 71.88 83 HIS A O 1
ATOM 677 N N . ILE A 1 84 ? -2.323 6.295 19.677 1.00 74.12 84 ILE A N 1
ATOM 678 C CA . ILE A 1 84 ? -3.353 6.682 18.708 1.00 74.12 84 ILE A CA 1
ATOM 679 C C . ILE A 1 84 ? -2.714 7.447 17.557 1.00 74.12 84 ILE A C 1
ATOM 681 O O . ILE A 1 84 ? -1.869 8.320 17.766 1.00 74.12 84 ILE A O 1
ATOM 685 N N . CYS A 1 85 ? -3.168 7.154 16.343 1.00 76.38 85 CYS A N 1
ATOM 686 C CA . CYS A 1 85 ? -2.903 7.966 15.171 1.00 76.38 85 CYS A CA 1
ATOM 687 C C . CYS A 1 85 ? -4.184 8.143 14.353 1.00 76.38 85 CYS A C 1
ATOM 689 O O . CYS A 1 85 ? -4.932 7.200 14.114 1.00 76.38 85 CYS A O 1
ATOM 691 N N . CYS A 1 86 ? -4.467 9.372 13.947 1.00 76.50 86 CYS A N 1
ATOM 692 C CA . CYS A 1 86 ? -5.681 9.731 13.232 1.00 76.50 86 CYS A CA 1
ATOM 693 C C . CYS A 1 86 ? -5.303 10.361 11.899 1.00 76.50 86 CYS A C 1
ATOM 695 O O . CYS A 1 86 ? -4.640 11.402 11.874 1.00 76.50 86 CYS A O 1
ATOM 697 N N . PHE A 1 87 ? -5.781 9.765 10.810 1.00 79.06 87 PHE A N 1
ATOM 698 C CA . PHE A 1 87 ? -5.653 10.312 9.470 1.00 79.06 87 PHE A CA 1
ATOM 699 C C . PHE A 1 87 ? -7.013 10.724 8.907 1.00 79.06 87 PHE A C 1
ATOM 701 O O . PHE A 1 87 ? -8.017 10.013 9.006 1.00 79.06 87 PHE A O 1
ATOM 708 N N . LEU A 1 88 ? -7.022 11.869 8.236 1.00 76.62 88 LEU A N 1
ATOM 709 C CA . LEU A 1 88 ? -8.066 12.237 7.296 1.00 76.62 88 LEU A CA 1
ATOM 710 C C . LEU A 1 88 ? -7.630 11.798 5.902 1.00 76.62 88 LEU A C 1
ATOM 712 O O . LEU A 1 88 ? -6.700 12.376 5.345 1.00 76.62 88 LEU A O 1
ATOM 716 N N . ALA A 1 89 ? -8.283 10.773 5.357 1.00 78.31 89 ALA A N 1
ATOM 717 C CA . ALA A 1 89 ? -8.002 10.274 4.019 1.00 78.31 89 ALA A CA 1
ATOM 718 C C . ALA A 1 89 ? -9.149 10.662 3.081 1.00 78.31 89 ALA A C 1
ATOM 720 O O . ALA A 1 89 ? -10.323 10.450 3.380 1.00 78.31 89 ALA A O 1
ATOM 721 N N . ARG A 1 90 ? -8.831 11.246 1.928 1.00 75.44 90 ARG A N 1
ATOM 722 C CA . ARG A 1 90 ? -9.830 11.525 0.888 1.00 75.44 90 ARG A CA 1
ATOM 723 C C . ARG A 1 90 ? -9.705 10.475 -0.197 1.00 75.44 90 ARG A C 1
ATOM 725 O O . ARG A 1 90 ? -8.603 10.250 -0.684 1.00 75.44 90 ARG A O 1
ATOM 732 N N . ARG A 1 91 ? -10.808 9.825 -0.579 1.00 70.81 91 ARG A N 1
ATOM 733 C CA . ARG A 1 91 ? -10.790 8.776 -1.608 1.00 70.81 91 ARG A CA 1
ATOM 734 C C . ARG A 1 91 ? -10.592 9.386 -2.988 1.00 70.81 91 ARG A C 1
ATOM 736 O O . ARG A 1 91 ? -11.282 10.330 -3.361 1.00 70.81 91 ARG A O 1
ATOM 743 N N . LYS A 1 92 ? -9.738 8.751 -3.782 1.00 69.06 92 LYS A N 1
ATOM 744 C CA . LYS A 1 92 ? -9.627 9.014 -5.211 1.00 69.06 92 LYS A CA 1
ATOM 745 C C . LYS A 1 92 ? -10.823 8.387 -5.939 1.00 69.06 92 LYS A C 1
ATOM 747 O O . LYS A 1 92 ? -10.867 7.170 -6.065 1.00 69.06 92 LYS A O 1
ATOM 752 N N . PHE A 1 93 ? -11.769 9.213 -6.399 1.00 63.41 93 PHE A N 1
ATOM 753 C CA . PHE A 1 93 ? -12.935 8.871 -7.244 1.00 63.41 93 PHE A CA 1
ATOM 754 C C . PHE A 1 93 ? -13.585 7.487 -6.991 1.00 63.41 93 PHE A C 1
ATOM 756 O O . PHE A 1 93 ? -13.171 6.486 -7.578 1.00 63.41 93 PHE A O 1
ATOM 763 N N . ALA A 1 94 ? -14.693 7.438 -6.240 1.00 58.88 94 ALA A N 1
ATOM 764 C CA . ALA A 1 94 ? -15.430 6.202 -5.913 1.00 58.88 94 ALA A CA 1
ATOM 765 C C . ALA A 1 94 ? -15.847 5.338 -7.129 1.00 58.88 94 ALA A C 1
ATOM 767 O O . ALA A 1 94 ? -15.911 4.113 -7.048 1.00 58.88 94 ALA A O 1
ATOM 768 N N . MET A 1 95 ? -16.063 5.949 -8.300 1.00 55.59 95 MET A N 1
ATOM 769 C CA . MET A 1 95 ? -16.398 5.228 -9.537 1.00 55.59 95 MET A CA 1
ATOM 770 C C . MET A 1 95 ? -15.273 4.279 -10.006 1.00 55.59 95 MET A C 1
ATOM 772 O O . MET A 1 95 ? -15.540 3.274 -10.665 1.00 55.59 95 MET A O 1
ATOM 776 N N . MET A 1 96 ? -14.013 4.563 -9.663 1.00 66.69 96 MET A N 1
ATOM 777 C CA . MET A 1 96 ? -12.850 3.833 -10.174 1.00 66.69 96 MET A CA 1
ATOM 778 C C . MET A 1 96 ? -12.746 2.408 -9.613 1.00 66.69 96 MET A C 1
ATOM 780 O O . MET A 1 96 ? -12.430 1.480 -10.355 1.00 66.69 96 MET A O 1
ATOM 784 N N . THR A 1 97 ? -13.052 2.204 -8.330 1.00 65.81 97 THR A N 1
ATOM 785 C CA . THR A 1 97 ? -12.987 0.877 -7.689 1.00 65.81 97 THR A CA 1
ATOM 786 C C . THR A 1 97 ? -14.092 -0.048 -8.185 1.00 65.81 97 THR A C 1
ATOM 788 O O . THR A 1 97 ? -13.840 -1.222 -8.446 1.00 65.81 97 THR A O 1
ATOM 791 N N . SER A 1 98 ? -15.284 0.493 -8.451 1.00 69.31 98 SER A N 1
ATOM 792 C CA . SER A 1 98 ? -16.381 -0.248 -9.088 1.00 69.31 98 SER A CA 1
ATOM 793 C C . SER A 1 98 ? -16.010 -0.719 -10.498 1.00 69.31 98 SER A C 1
ATOM 795 O O . SER A 1 98 ? -16.256 -1.874 -10.856 1.00 69.31 98 SER A O 1
ATOM 797 N N . ILE A 1 99 ? -15.357 0.142 -11.290 1.00 76.44 99 ILE A N 1
ATOM 798 C CA . ILE A 1 99 ? -14.830 -0.233 -12.611 1.00 76.44 99 ILE A CA 1
ATOM 799 C C . ILE A 1 99 ? -13.768 -1.323 -12.466 1.00 76.44 99 ILE A C 1
ATOM 801 O O . ILE A 1 99 ? -13.813 -2.316 -13.190 1.00 76.44 99 ILE A O 1
ATOM 805 N N . PHE A 1 100 ? -12.837 -1.188 -11.520 1.00 77.50 100 PHE A N 1
ATOM 806 C CA . PHE A 1 100 ? -11.811 -2.203 -11.293 1.00 77.50 100 PHE A CA 1
ATOM 807 C C . PHE A 1 100 ? -12.387 -3.544 -10.854 1.00 77.50 100 PHE A C 1
ATOM 809 O O . PHE A 1 100 ? -11.926 -4.569 -11.346 1.00 77.50 100 PHE A O 1
ATOM 816 N N . ARG A 1 101 ? -13.435 -3.554 -10.028 1.00 71.25 101 ARG A N 1
ATOM 817 C CA . ARG A 1 101 ? -14.147 -4.777 -9.643 1.00 71.25 101 ARG A CA 1
ATOM 818 C C . ARG A 1 101 ? -14.772 -5.463 -10.852 1.00 71.25 101 ARG A C 1
ATOM 820 O O . ARG A 1 101 ? -14.601 -6.667 -11.048 1.00 71.25 101 ARG A O 1
ATOM 827 N N . PHE A 1 102 ? -15.465 -4.688 -11.687 1.00 77.81 102 PHE A N 1
ATOM 828 C CA . PHE A 1 102 ? -16.030 -5.194 -12.933 1.00 77.81 102 PHE A CA 1
ATOM 829 C C . PHE A 1 102 ? -14.930 -5.770 -13.829 1.00 77.81 102 PHE A C 1
ATOM 831 O O . PHE A 1 102 ? -15.025 -6.920 -14.244 1.00 77.81 102 PHE A O 1
ATOM 838 N N . LEU A 1 103 ? -13.848 -5.022 -14.061 1.00 80.31 103 LEU A N 1
ATOM 839 C CA . LEU A 1 103 ? -12.719 -5.465 -14.877 1.00 80.31 103 LEU A CA 1
ATOM 840 C C . LEU A 1 103 ? -12.042 -6.718 -14.306 1.00 80.31 103 LEU A C 1
ATOM 842 O O . LEU A 1 103 ? -11.796 -7.651 -15.062 1.00 80.31 103 LEU A O 1
ATOM 846 N N . ASN A 1 104 ? -11.787 -6.788 -12.998 1.00 79.94 104 ASN A N 1
ATOM 847 C CA . ASN A 1 104 ? -11.187 -7.949 -12.332 1.00 79.94 104 ASN A CA 1
ATOM 848 C C . ASN A 1 104 ? -12.003 -9.225 -12.596 1.00 79.94 104 ASN A C 1
ATOM 850 O O . ASN A 1 104 ? -11.422 -10.267 -12.890 1.00 79.94 104 ASN A O 1
ATOM 854 N N . ARG A 1 105 ? -13.343 -9.143 -12.608 1.00 78.06 105 ARG A N 1
ATOM 855 C CA . ARG A 1 105 ? -14.215 -10.293 -12.910 1.00 78.06 105 ARG A CA 1
ATOM 856 C C . ARG A 1 105 ? -13.968 -10.902 -14.297 1.00 78.06 105 ARG A C 1
ATOM 858 O O . ARG A 1 105 ? -14.125 -12.110 -14.443 1.00 78.06 105 ARG A O 1
ATOM 865 N N . PHE A 1 106 ? -13.575 -10.099 -15.287 1.00 81.62 106 PHE A N 1
ATOM 866 C CA . PHE A 1 106 ? -13.295 -10.567 -16.655 1.00 81.62 106 PHE A CA 1
ATOM 867 C C . PHE A 1 106 ? -11.806 -10.783 -16.939 1.00 81.62 106 PHE A C 1
ATOM 869 O O . PHE A 1 106 ? -11.447 -11.615 -17.771 1.00 81.62 106 PHE A O 1
ATOM 876 N N . LEU A 1 107 ? -10.937 -10.000 -16.298 1.00 82.38 107 LEU A N 1
ATOM 877 C CA . LEU A 1 107 ? -9.495 -10.019 -16.525 1.00 82.38 107 LEU A CA 1
ATOM 878 C C . LEU A 1 107 ? -8.784 -11.082 -15.702 1.00 82.38 107 LEU A C 1
ATOM 880 O O . LEU A 1 107 ? -7.726 -11.544 -16.134 1.00 82.38 107 LEU A O 1
ATOM 884 N N . TYR A 1 108 ? -9.332 -11.444 -14.540 1.00 81.31 108 TYR A N 1
ATOM 885 C CA . TYR A 1 108 ? -8.736 -12.470 -13.707 1.00 81.31 108 TYR A CA 1
ATOM 886 C C . TYR A 1 108 ? -8.649 -13.776 -14.480 1.00 81.31 108 TYR A C 1
ATOM 888 O O . TYR A 1 108 ? -9.641 -14.294 -15.000 1.00 81.31 108 TYR A O 1
ATOM 896 N N . ARG A 1 109 ? -7.440 -14.319 -14.520 1.00 73.38 109 ARG A N 1
ATOM 897 C CA . ARG A 1 109 ? -7.189 -15.659 -15.020 1.00 73.38 109 ARG A CA 1
ATOM 898 C C . ARG A 1 109 ? -6.495 -16.397 -13.892 1.00 73.38 109 ARG A C 1
ATOM 900 O O . ARG A 1 109 ? -5.382 -15.986 -13.567 1.00 73.38 109 ARG A O 1
ATOM 907 N N . PRO A 1 110 ? -7.126 -17.426 -13.295 1.00 69.75 110 PRO A N 1
ATOM 908 C CA . PRO A 1 110 ? -6.441 -18.237 -12.308 1.00 69.75 110 PRO A CA 1
ATOM 909 C C . PRO A 1 110 ? -5.200 -18.787 -12.992 1.00 69.75 110 PRO A C 1
ATOM 911 O O . PRO A 1 110 ? -5.289 -19.507 -13.991 1.00 69.75 110 PRO A O 1
ATOM 914 N N . GLN A 1 111 ? -4.043 -18.344 -12.517 1.00 67.12 111 GLN A N 1
ATOM 915 C CA . GLN A 1 111 ? -2.792 -18.873 -13.010 1.00 67.12 111 GLN A CA 1
ATOM 916 C C . GLN A 1 111 ? -2.700 -20.321 -12.533 1.00 67.12 111 GLN A C 1
ATOM 918 O O . GLN A 1 111 ? -3.224 -20.650 -11.462 1.00 67.12 111 GLN A O 1
ATOM 923 N N . PRO A 1 112 ? -2.045 -21.207 -13.300 1.00 65.94 112 PRO A N 1
ATOM 924 C CA . PRO A 1 112 ? -1.695 -22.513 -12.772 1.00 65.94 112 PRO A CA 1
ATOM 925 C C . PRO A 1 112 ? -1.002 -22.315 -11.422 1.00 65.94 112 PRO A C 1
ATOM 927 O O . PRO A 1 112 ? -0.307 -21.311 -11.225 1.00 65.94 112 PRO A O 1
ATOM 930 N N . THR A 1 113 ? -1.169 -23.262 -10.502 1.00 63.22 113 THR A N 1
ATOM 931 C CA . THR A 1 113 ? -0.385 -23.360 -9.266 1.00 63.22 113 THR A CA 1
ATOM 932 C C . THR A 1 113 ? 1.078 -23.626 -9.627 1.00 63.22 113 THR A C 1
ATOM 934 O O . THR A 1 113 ? 1.618 -24.711 -9.443 1.00 63.22 113 THR A O 1
ATOM 937 N N . LEU A 1 114 ? 1.727 -22.626 -10.216 1.00 62.12 114 LEU A N 1
ATOM 938 C CA . LEU A 1 114 ? 3.154 -22.587 -10.420 1.00 62.12 114 LEU A CA 1
ATOM 939 C C . LEU A 1 114 ? 3.773 -22.545 -9.032 1.00 62.12 114 LEU A C 1
ATOM 941 O O . LEU A 1 114 ? 3.311 -21.808 -8.149 1.00 62.12 114 LEU A O 1
ATOM 945 N N . ALA A 1 115 ? 4.791 -23.381 -8.846 1.00 67.31 115 ALA A N 1
ATOM 946 C CA . ALA A 1 115 ? 5.591 -23.357 -7.641 1.00 67.31 115 ALA A CA 1
ATOM 947 C C . ALA A 1 115 ? 6.088 -21.924 -7.438 1.00 67.31 115 ALA A C 1
ATOM 949 O O . ALA A 1 115 ? 6.665 -21.320 -8.342 1.00 67.31 115 ALA A O 1
ATOM 950 N N . ILE A 1 116 ? 5.801 -21.371 -6.265 1.00 75.44 116 ILE A N 1
ATOM 951 C CA . ILE A 1 116 ? 6.366 -20.095 -5.870 1.00 75.44 116 ILE A CA 1
ATOM 952 C C . ILE A 1 116 ? 7.871 -20.313 -5.698 1.00 75.44 116 ILE A C 1
ATOM 954 O O . ILE A 1 116 ? 8.280 -21.140 -4.885 1.00 75.44 116 ILE A O 1
ATOM 958 N N . ASP A 1 117 ? 8.691 -19.582 -6.451 1.00 83.38 117 ASP A N 1
ATOM 959 C CA . ASP A 1 117 ? 10.131 -19.564 -6.213 1.00 83.38 117 ASP A CA 1
ATOM 960 C C . ASP A 1 117 ? 10.428 -18.615 -5.045 1.00 83.38 117 ASP A C 1
ATOM 962 O O . ASP A 1 117 ? 10.617 -17.409 -5.217 1.00 83.38 117 ASP A O 1
ATOM 966 N N . GLU A 1 118 ? 10.443 -19.168 -3.831 1.00 83.19 118 GLU A N 1
ATOM 967 C CA . GLU A 1 118 ? 10.723 -18.415 -2.604 1.00 83.19 118 GLU A CA 1
ATOM 968 C C . GLU A 1 118 ? 12.068 -17.680 -2.670 1.00 83.19 118 GLU A C 1
ATOM 970 O O . GLU A 1 118 ? 12.178 -16.557 -2.181 1.00 83.19 118 GLU A O 1
ATOM 975 N N . ARG A 1 119 ? 13.089 -18.263 -3.317 1.00 84.25 119 ARG A N 1
ATOM 976 C CA . ARG A 1 119 ? 14.402 -17.613 -3.448 1.00 84.25 119 ARG A CA 1
ATOM 977 C C . ARG A 1 119 ? 14.308 -16.394 -4.350 1.00 84.25 119 ARG A C 1
ATOM 979 O O . ARG A 1 119 ? 14.874 -15.352 -4.021 1.00 84.25 119 ARG A O 1
ATOM 986 N N . LYS A 1 120 ? 13.585 -16.510 -5.467 1.00 84.56 120 LYS A N 1
ATOM 987 C CA . LYS A 1 120 ? 13.318 -15.375 -6.354 1.00 84.56 120 LYS A CA 1
ATOM 988 C C . LYS A 1 120 ? 12.555 -14.274 -5.617 1.00 84.56 120 LYS A C 1
ATOM 990 O O . LYS A 1 120 ? 12.980 -13.126 -5.678 1.00 84.56 120 LYS A O 1
ATOM 995 N N . ILE A 1 121 ? 11.516 -14.619 -4.852 1.00 83.69 121 ILE A N 1
ATOM 996 C CA . ILE A 1 121 ? 10.761 -13.650 -4.038 1.00 83.69 121 ILE A CA 1
ATOM 997 C C . ILE A 1 121 ? 11.664 -12.920 -3.050 1.00 83.69 121 ILE A C 1
ATOM 999 O O . ILE A 1 121 ? 11.609 -11.695 -2.968 1.00 83.69 121 ILE A O 1
ATOM 1003 N N . VAL A 1 122 ? 12.483 -13.655 -2.294 1.00 83.50 122 VAL A N 1
ATOM 1004 C CA . VAL A 1 122 ? 13.392 -13.059 -1.309 1.00 83.50 122 VAL A CA 1
ATOM 1005 C C . VAL A 1 122 ? 14.341 -12.080 -1.995 1.00 83.50 122 VAL A C 1
ATOM 1007 O O . VAL A 1 122 ? 14.478 -10.949 -1.532 1.00 83.50 122 VAL A O 1
ATOM 1010 N N . ASN A 1 123 ? 14.932 -12.468 -3.127 1.00 83.56 123 ASN A N 1
ATOM 1011 C CA . ASN A 1 123 ? 15.819 -11.594 -3.894 1.00 83.56 123 ASN A CA 1
ATOM 1012 C C . ASN A 1 123 ? 15.092 -10.347 -4.419 1.00 83.56 123 ASN A C 1
ATOM 1014 O O . ASN A 1 123 ? 15.618 -9.240 -4.323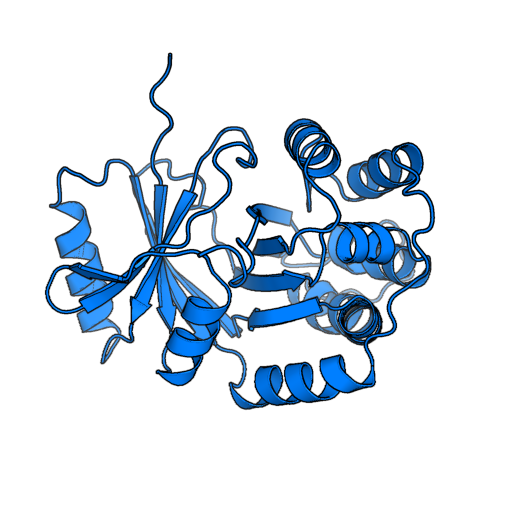 1.00 83.56 123 ASN A O 1
ATOM 1018 N N . ASP A 1 124 ? 13.890 -10.506 -4.969 1.00 81.31 124 ASP A N 1
ATOM 1019 C CA . ASP A 1 124 ? 13.125 -9.402 -5.546 1.00 81.31 124 ASP A CA 1
ATOM 1020 C C . ASP A 1 124 ? 12.624 -8.428 -4.466 1.00 81.31 124 ASP A C 1
ATOM 1022 O O . ASP A 1 124 ? 12.686 -7.216 -4.655 1.00 81.31 124 ASP A O 1
ATOM 1026 N N . ILE A 1 125 ? 12.232 -8.915 -3.286 1.00 78.31 125 ILE A N 1
ATOM 1027 C CA . ILE A 1 125 ? 11.859 -8.057 -2.149 1.00 78.31 125 ILE A CA 1
ATOM 1028 C C . ILE A 1 125 ? 13.081 -7.370 -1.528 1.00 78.31 125 ILE A C 1
ATOM 1030 O O . ILE A 1 125 ? 12.985 -6.214 -1.114 1.00 78.31 125 ILE A O 1
ATOM 1034 N N . GLN A 1 126 ? 14.242 -8.029 -1.494 1.00 79.00 126 GLN A N 1
ATOM 1035 C CA . GLN A 1 126 ? 15.489 -7.387 -1.066 1.00 79.00 126 GLN A CA 1
ATOM 1036 C C . GLN A 1 126 ? 15.874 -6.223 -1.987 1.00 79.00 126 GLN A C 1
ATOM 1038 O O . GLN A 1 126 ? 16.286 -5.174 -1.493 1.00 79.00 126 GLN A O 1
ATOM 1043 N N . LYS A 1 127 ? 15.684 -6.359 -3.310 1.00 79.62 127 LYS A N 1
ATOM 1044 C CA . LYS A 1 127 ? 15.878 -5.244 -4.259 1.00 79.62 127 LYS A CA 1
ATOM 1045 C C . LYS A 1 127 ? 14.945 -4.074 -3.965 1.00 79.62 127 LYS A C 1
ATOM 1047 O O . LYS A 1 127 ? 15.340 -2.926 -4.139 1.00 79.62 127 LYS A O 1
ATOM 1052 N N . GLU A 1 128 ? 13.734 -4.355 -3.492 1.00 76.62 128 GLU A N 1
ATOM 1053 C CA . GLU A 1 128 ? 12.764 -3.350 -3.053 1.00 76.62 128 GLU A CA 1
ATOM 1054 C C . GLU A 1 128 ? 13.111 -2.713 -1.694 1.00 76.62 128 GLU A C 1
ATOM 1056 O O . GLU A 1 128 ? 12.307 -1.940 -1.193 1.00 76.62 128 GLU A O 1
ATOM 1061 N N . GLN A 1 129 ? 14.277 -2.994 -1.092 1.00 72.56 129 GLN A N 1
ATOM 1062 C CA . GLN A 1 129 ? 14.777 -2.334 0.128 1.00 72.56 129 GLN A CA 1
ATOM 1063 C C . GLN A 1 129 ? 13.757 -2.304 1.281 1.00 72.56 129 GLN A C 1
ATOM 1065 O O . GLN A 1 129 ? 13.584 -1.292 1.956 1.00 72.56 129 GLN A O 1
ATOM 1070 N N . GLU A 1 130 ? 13.046 -3.413 1.492 1.00 69.94 130 GLU A N 1
ATOM 1071 C CA . GLU A 1 130 ? 12.001 -3.541 2.521 1.00 69.94 130 GLU A CA 1
ATOM 1072 C C . GLU A 1 130 ? 10.775 -2.624 2.335 1.00 69.94 130 GLU A C 1
ATOM 1074 O O . GLU A 1 130 ? 9.952 -2.495 3.242 1.00 69.94 130 GLU A O 1
ATOM 1079 N N . LEU A 1 131 ? 10.580 -2.033 1.148 1.00 74.19 131 LEU A N 1
ATOM 1080 C CA . LEU A 1 131 ? 9.392 -1.225 0.840 1.00 74.19 131 LEU A CA 1
ATOM 1081 C C . LEU A 1 131 ? 8.088 -2.036 0.835 1.00 74.19 131 LEU A C 1
ATOM 1083 O O . LEU A 1 131 ? 7.015 -1.440 0.827 1.00 74.19 131 LEU A O 1
ATOM 1087 N N . TRP A 1 132 ? 8.159 -3.367 0.777 1.00 72.88 132 TRP A N 1
ATOM 1088 C CA . TRP A 1 132 ? 6.998 -4.260 0.858 1.00 72.88 132 TRP A CA 1
ATOM 1089 C C . TRP A 1 132 ? 6.995 -5.082 2.141 1.00 72.88 132 TRP A C 1
ATOM 1091 O O . TRP A 1 132 ? 6.054 -5.010 2.921 1.00 72.88 132 TRP A O 1
ATOM 1101 N N . PHE A 1 133 ? 8.051 -5.859 2.364 1.00 75.81 133 PHE A N 1
ATOM 1102 C CA . PHE A 1 133 ? 8.194 -6.715 3.535 1.00 75.81 133 PHE A CA 1
ATOM 1103 C C . PHE A 1 133 ? 9.600 -6.575 4.093 1.00 75.81 133 PHE A C 1
ATOM 1105 O O . PHE A 1 133 ? 10.563 -6.482 3.333 1.00 75.81 133 PHE A O 1
ATOM 1112 N N . THR A 1 134 ? 9.719 -6.627 5.416 1.00 76.56 134 THR A N 1
ATOM 1113 C CA . THR A 1 134 ? 11.003 -6.956 6.032 1.00 76.56 134 THR A CA 1
ATOM 1114 C C . THR A 1 134 ? 11.266 -8.452 5.815 1.00 76.56 134 THR A C 1
ATOM 1116 O O . THR A 1 134 ? 10.319 -9.212 5.584 1.00 76.56 134 THR A O 1
ATOM 1119 N N . PRO A 1 135 ? 12.517 -8.929 5.926 1.00 78.62 135 PRO A N 1
ATOM 1120 C CA . PRO A 1 135 ? 12.805 -10.361 5.840 1.00 78.62 135 PRO A CA 1
ATOM 1121 C C . PRO A 1 135 ? 11.953 -11.208 6.802 1.00 78.62 135 PRO A C 1
ATOM 1123 O O . PRO A 1 135 ? 11.494 -12.287 6.440 1.00 78.62 135 PRO A O 1
ATOM 1126 N N . GLU A 1 136 ? 11.687 -10.687 8.003 1.00 77.00 136 GLU A N 1
ATOM 1127 C CA . GLU A 1 136 ? 10.851 -11.341 9.013 1.00 77.00 136 GLU A CA 1
ATOM 1128 C C . GLU A 1 136 ? 9.375 -11.411 8.592 1.00 77.00 136 GLU A C 1
ATOM 1130 O O . GLU A 1 136 ? 8.769 -12.481 8.647 1.00 77.00 136 GLU A O 1
ATOM 1135 N N . THR A 1 137 ? 8.782 -10.305 8.122 1.00 75.56 137 THR A N 1
ATOM 1136 C CA . THR A 1 137 ? 7.370 -10.322 7.704 1.00 75.56 137 THR A CA 1
ATOM 1137 C C . THR A 1 137 ? 7.155 -11.100 6.411 1.00 75.56 137 THR A C 1
ATOM 1139 O O . THR A 1 137 ? 6.077 -11.667 6.218 1.00 75.56 137 THR A O 1
ATOM 1142 N N . LEU A 1 138 ? 8.172 -11.177 5.551 1.00 82.56 138 LEU A N 1
ATOM 1143 C CA . LEU A 1 138 ? 8.155 -12.009 4.356 1.00 82.56 138 LEU A CA 1
ATOM 1144 C C . LEU A 1 138 ? 8.126 -13.501 4.704 1.00 82.56 138 LEU A C 1
ATOM 1146 O O . LEU A 1 138 ? 7.261 -14.217 4.2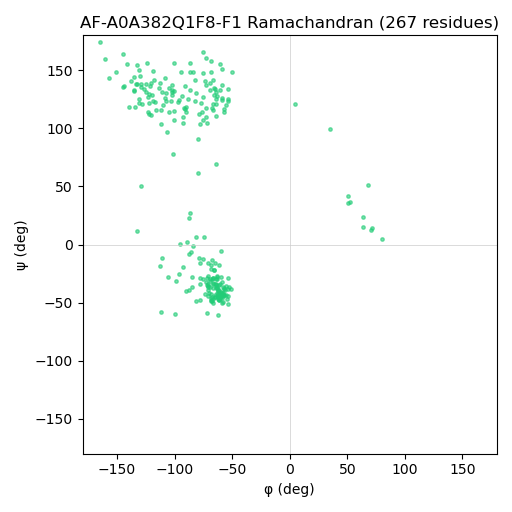06 1.00 82.56 138 LEU A O 1
ATOM 1150 N N . ASP A 1 139 ? 9.030 -13.960 5.575 1.00 82.25 139 ASP A N 1
ATOM 1151 C CA . ASP A 1 139 ? 9.095 -15.361 6.013 1.00 82.25 139 ASP A CA 1
ATOM 1152 C C . ASP A 1 139 ? 7.768 -15.816 6.636 1.00 82.25 139 ASP A C 1
ATOM 1154 O O . ASP A 1 139 ? 7.237 -16.875 6.294 1.00 82.25 139 ASP A O 1
ATOM 1158 N N . ILE A 1 140 ? 7.173 -14.972 7.484 1.00 80.50 140 ILE A N 1
ATOM 1159 C CA . ILE A 1 140 ? 5.851 -15.234 8.057 1.00 80.50 140 ILE A CA 1
ATOM 1160 C C . ILE A 1 140 ? 4.798 -15.328 6.949 1.00 80.50 140 ILE A C 1
ATOM 1162 O O . ILE A 1 140 ? 4.032 -16.287 6.933 1.00 80.50 140 ILE A O 1
ATOM 1166 N N . SER A 1 141 ? 4.772 -14.378 6.008 1.00 80.81 141 SER A N 1
ATOM 1167 C CA . SER A 1 141 ? 3.769 -14.336 4.932 1.00 80.81 141 SER A CA 1
ATOM 1168 C C . SER A 1 141 ? 3.843 -15.548 3.998 1.00 80.81 141 SER A C 1
ATOM 1170 O O . SER A 1 141 ? 2.802 -16.045 3.570 1.00 80.81 141 SER A O 1
ATOM 1172 N N . LEU A 1 142 ? 5.048 -16.057 3.713 1.00 83.75 142 LEU A N 1
ATOM 1173 C CA . LEU A 1 142 ? 5.259 -17.246 2.877 1.00 83.75 142 LEU A CA 1
ATOM 1174 C C . LEU A 1 142 ? 4.844 -18.550 3.578 1.00 83.75 142 LEU A C 1
ATOM 1176 O O . LEU A 1 142 ? 4.403 -19.483 2.913 1.00 83.75 142 LEU A O 1
ATOM 1180 N N . LYS A 1 143 ? 4.926 -18.608 4.915 1.00 85.19 143 LYS A N 1
ATOM 1181 C CA . LYS A 1 143 ? 4.499 -19.768 5.723 1.00 85.19 143 LYS A CA 1
ATOM 1182 C C . LYS A 1 143 ? 2.987 -19.852 5.941 1.00 85.19 143 LYS A C 1
ATOM 1184 O O . LYS A 1 143 ? 2.497 -20.861 6.450 1.00 85.19 143 LYS A O 1
ATOM 1189 N N . GLN A 1 144 ? 2.241 -18.800 5.613 1.00 82.75 144 GLN A N 1
ATOM 1190 C CA . GLN A 1 144 ? 0.782 -18.805 5.710 1.00 82.75 144 GLN A CA 1
ATOM 1191 C C . GLN A 1 144 ? 0.141 -19.616 4.583 1.00 82.75 144 GLN A C 1
ATOM 1193 O O . GLN A 1 144 ? 0.769 -19.920 3.573 1.00 82.75 144 GLN A O 1
ATOM 1198 N N . ASN A 1 145 ? -1.148 -19.940 4.733 1.00 85.00 145 ASN A N 1
ATOM 1199 C CA . ASN A 1 145 ? -1.891 -20.577 3.653 1.00 85.00 145 ASN A CA 1
ATOM 1200 C C . ASN A 1 145 ? -1.982 -19.622 2.451 1.00 85.00 145 ASN A C 1
ATOM 1202 O O . ASN A 1 145 ? -2.670 -18.594 2.494 1.00 85.00 145 ASN A O 1
ATOM 1206 N N . LEU A 1 146 ? -1.267 -19.985 1.387 1.00 87.00 146 LEU A N 1
ATOM 1207 C CA . LEU A 1 146 ? -1.116 -19.180 0.184 1.00 87.00 146 LEU A CA 1
ATOM 1208 C C . LEU A 1 146 ? -2.406 -19.054 -0.627 1.00 87.00 146 LEU A C 1
ATOM 1210 O O . LEU A 1 146 ? -2.534 -18.109 -1.401 1.00 87.00 146 LEU A O 1
ATOM 1214 N N . ASP A 1 147 ? -3.344 -19.975 -0.425 1.00 86.50 147 ASP A N 1
ATOM 1215 C CA . ASP A 1 147 ? -4.595 -20.060 -1.176 1.00 86.50 147 ASP A CA 1
ATOM 1216 C C . ASP A 1 147 ? -5.754 -19.348 -0.457 1.00 86.50 147 ASP A C 1
ATOM 1218 O O . ASP A 1 147 ? -6.870 -19.305 -0.966 1.00 86.50 147 ASP A O 1
ATOM 1222 N N . LEU A 1 148 ? -5.496 -18.754 0.716 1.00 84.69 148 LEU A N 1
ATOM 1223 C CA . LEU A 1 148 ? -6.445 -17.857 1.373 1.00 84.69 148 LEU A CA 1
ATOM 1224 C C . LEU A 1 148 ? -6.290 -16.415 0.864 1.00 84.69 148 LEU A C 1
ATOM 1226 O O . LEU A 1 148 ? -5.156 -15.999 0.577 1.00 84.69 148 LEU A O 1
ATOM 1230 N N . PRO A 1 149 ? -7.383 -15.630 0.831 1.00 84.56 149 PRO A N 1
ATOM 1231 C CA . PRO A 1 149 ? -7.322 -14.228 0.451 1.00 84.56 149 PRO A CA 1
ATOM 1232 C C . PRO A 1 149 ? -6.436 -13.403 1.380 1.00 84.56 149 PRO A C 1
ATOM 1234 O O . PRO A 1 149 ? -6.213 -13.738 2.554 1.00 84.56 149 PRO A O 1
ATOM 1237 N N . MET A 1 150 ? -5.930 -12.305 0.829 1.00 84.88 150 MET A N 1
ATOM 1238 C CA . MET A 1 150 ? -5.011 -11.410 1.514 1.00 84.88 150 MET A CA 1
ATOM 1239 C C . MET A 1 150 ? -5.404 -9.959 1.291 1.00 84.88 150 MET A C 1
ATOM 1241 O O . MET A 1 150 ? -5.580 -9.534 0.155 1.00 84.88 150 MET A O 1
ATOM 1245 N N . CYS A 1 151 ? -5.447 -9.178 2.364 1.00 83.31 151 CYS A N 1
ATOM 1246 C CA . CYS A 1 151 ? -5.505 -7.725 2.274 1.00 83.31 151 CYS A CA 1
ATOM 1247 C C . CYS A 1 151 ? -4.122 -7.146 2.564 1.00 83.31 151 CYS A C 1
ATOM 1249 O O . CYS A 1 151 ? -3.456 -7.589 3.500 1.00 83.31 151 CYS A O 1
ATOM 1251 N N . ILE A 1 152 ? -3.703 -6.155 1.780 1.00 84.56 152 ILE A N 1
ATOM 1252 C CA . ILE A 1 152 ? -2.496 -5.368 2.008 1.00 84.56 152 ILE A CA 1
ATOM 1253 C C . ILE A 1 152 ? -2.888 -3.910 2.205 1.00 84.56 152 ILE A C 1
ATOM 1255 O O . ILE A 1 152 ? -3.467 -3.282 1.316 1.00 84.56 152 ILE A O 1
ATOM 1259 N N . VAL A 1 153 ? -2.488 -3.359 3.346 1.00 82.44 153 VAL A N 1
ATOM 1260 C CA . VAL A 1 153 ? -2.529 -1.926 3.614 1.00 82.44 153 VAL A CA 1
ATOM 1261 C C . VAL A 1 153 ? -1.137 -1.349 3.477 1.00 82.44 153 VAL A C 1
ATOM 1263 O O . VAL A 1 153 ? -0.171 -1.886 4.014 1.00 82.44 153 VAL A O 1
ATOM 1266 N N . THR A 1 154 ? -1.026 -0.258 2.732 1.00 86.44 154 THR A N 1
ATOM 1267 C CA . THR A 1 154 ? 0.236 0.419 2.456 1.00 86.44 154 THR A CA 1
ATOM 1268 C C . THR A 1 154 ? 0.091 1.907 2.719 1.00 86.44 154 THR A C 1
ATOM 1270 O O . THR A 1 154 ? -0.762 2.552 2.114 1.00 86.44 154 THR A O 1
ATOM 1273 N N . PHE A 1 155 ? 0.964 2.448 3.565 1.00 87.56 155 PHE A N 1
ATOM 1274 C CA . PHE A 1 155 ? 1.235 3.877 3.626 1.00 87.56 155 PHE A CA 1
ATOM 1275 C C . PHE A 1 155 ? 2.528 4.162 2.875 1.00 87.56 155 PHE A C 1
ATOM 1277 O O . PHE A 1 155 ? 3.528 3.485 3.108 1.00 87.56 155 PHE A O 1
ATOM 1284 N N . ASN A 1 156 ? 2.530 5.160 1.995 1.00 91.31 156 ASN A N 1
ATOM 1285 C CA . ASN A 1 156 ? 3.740 5.606 1.312 1.00 91.31 156 ASN A CA 1
ATOM 1286 C C . ASN A 1 156 ? 4.050 7.055 1.658 1.00 91.31 156 ASN A C 1
ATOM 1288 O O . ASN A 1 156 ? 3.160 7.905 1.752 1.00 91.31 156 ASN A O 1
ATOM 1292 N N . ARG A 1 157 ? 5.343 7.317 1.807 1.00 92.12 157 ARG A N 1
ATOM 1293 C CA . ARG A 1 157 ? 5.917 8.651 1.753 1.00 92.12 157 ARG A CA 1
ATOM 1294 C C . ARG A 1 157 ? 6.799 8.726 0.520 1.00 92.12 157 ARG A C 1
ATOM 1296 O O . ARG A 1 157 ? 7.580 7.808 0.246 1.00 92.12 157 ARG A O 1
ATOM 1303 N N . PHE A 1 158 ? 6.678 9.806 -0.228 1.00 94.19 158 PHE A N 1
ATOM 1304 C CA . PHE A 1 158 ? 7.401 10.012 -1.465 1.00 94.19 158 PHE A CA 1
ATOM 1305 C C . PHE A 1 158 ? 8.596 10.935 -1.254 1.00 94.19 158 PHE A C 1
ATOM 1307 O O . PHE A 1 158 ? 8.670 11.733 -0.320 1.00 94.19 158 PHE A O 1
ATOM 1314 N N . ARG A 1 159 ? 9.570 10.804 -2.146 1.00 94.88 159 ARG A N 1
ATOM 1315 C CA . ARG A 1 159 ? 10.638 11.784 -2.295 1.00 94.88 159 ARG A CA 1
ATOM 1316 C C . ARG A 1 159 ? 10.103 13.014 -3.014 1.00 94.88 159 ARG A C 1
ATOM 1318 O O . ARG A 1 159 ? 9.277 12.904 -3.924 1.00 94.88 159 ARG A O 1
ATOM 1325 N N . GLU A 1 160 ? 10.646 14.175 -2.667 1.00 95.69 160 GLU A N 1
ATOM 1326 C CA . GLU A 1 160 ? 10.382 15.413 -3.403 1.00 95.69 160 GLU A CA 1
ATOM 1327 C C . GLU A 1 160 ? 10.814 15.275 -4.871 1.00 95.69 160 GLU A C 1
ATOM 1329 O O . GLU A 1 160 ? 10.062 15.633 -5.777 1.00 95.69 160 GLU A O 1
ATOM 1334 N N . ILE A 1 161 ? 11.975 14.653 -5.104 1.00 96.75 161 ILE A N 1
ATOM 1335 C CA . ILE A 1 161 ? 12.518 14.310 -6.422 1.00 96.75 161 ILE A CA 1
ATOM 1336 C C . ILE A 1 161 ? 12.806 12.807 -6.449 1.00 96.75 161 ILE A C 1
ATOM 1338 O O . ILE A 1 161 ? 13.407 12.273 -5.523 1.00 96.75 161 ILE A O 1
ATOM 1342 N N . ALA A 1 162 ? 12.355 12.115 -7.495 1.00 96.50 162 ALA A N 1
ATOM 1343 C CA . ALA A 1 162 ? 12.614 10.691 -7.661 1.00 96.50 162 ALA A CA 1
ATOM 1344 C C . ALA A 1 162 ? 14.102 10.430 -7.955 1.00 96.50 162 ALA A C 1
ATOM 1346 O O . ALA A 1 162 ? 14.679 11.069 -8.836 1.00 96.50 162 ALA A O 1
ATOM 1347 N N . GLU A 1 163 ? 14.689 9.460 -7.259 1.00 94.69 163 GLU A N 1
ATOM 1348 C CA . GLU A 1 163 ? 16.107 9.094 -7.351 1.00 94.69 163 GLU A CA 1
ATOM 1349 C C . GLU A 1 163 ? 16.251 7.774 -8.114 1.00 94.69 163 GLU A C 1
ATOM 1351 O O . GLU A 1 163 ? 16.054 6.698 -7.556 1.00 94.69 163 GLU A O 1
ATOM 1356 N N . TYR A 1 164 ? 16.535 7.853 -9.412 1.00 93.50 164 TYR A N 1
ATOM 1357 C CA . TYR A 1 164 ? 16.790 6.669 -10.231 1.00 93.50 164 TYR A CA 1
ATOM 1358 C C . TYR A 1 164 ? 18.251 6.233 -10.111 1.00 93.50 164 TYR A C 1
ATOM 1360 O O . TYR A 1 164 ? 19.138 7.068 -9.961 1.00 93.50 164 TYR A O 1
ATOM 1368 N N . ASP A 1 165 ? 18.488 4.924 -10.222 1.00 87.12 165 ASP A N 1
ATOM 1369 C CA . ASP A 1 165 ? 19.840 4.348 -10.232 1.00 87.12 165 ASP A CA 1
ATOM 1370 C C . ASP A 1 165 ? 20.627 4.736 -11.507 1.00 87.12 165 ASP A C 1
ATOM 1372 O O . ASP A 1 165 ? 21.839 4.535 -11.574 1.00 87.12 165 ASP A O 1
ATOM 1376 N N . ASP A 1 166 ? 19.945 5.269 -12.529 1.00 85.69 166 ASP A N 1
ATOM 1377 C CA . ASP A 1 166 ? 20.513 5.689 -13.806 1.00 8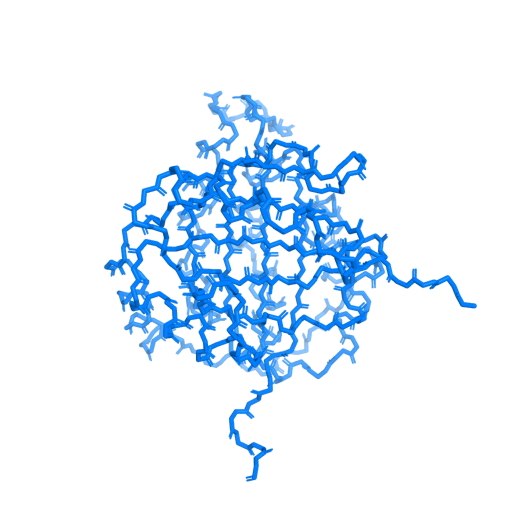5.69 166 ASP A CA 1
ATOM 1378 C C . ASP A 1 166 ? 20.038 7.088 -14.254 1.00 85.69 166 ASP A C 1
ATOM 1380 O O . ASP A 1 166 ? 18.944 7.557 -13.933 1.00 85.69 166 ASP A O 1
ATOM 1384 N N . ASP A 1 167 ? 20.855 7.751 -15.077 1.00 80.06 167 ASP A N 1
ATOM 1385 C CA . ASP A 1 167 ? 20.583 9.108 -15.585 1.00 80.06 167 ASP A CA 1
ATOM 1386 C C . ASP A 1 167 ? 19.625 9.132 -16.794 1.00 80.06 167 ASP A C 1
ATOM 1388 O O . ASP A 1 167 ? 19.409 10.169 -17.425 1.00 80.06 167 ASP A O 1
ATOM 1392 N N . THR A 1 168 ? 19.046 7.987 -17.170 1.00 82.62 168 THR A N 1
ATOM 1393 C CA . THR A 1 168 ? 18.198 7.870 -18.371 1.00 82.62 168 THR A CA 1
ATOM 1394 C C . THR A 1 168 ? 16.787 8.426 -18.158 1.00 82.62 168 THR A C 1
ATOM 1396 O O . THR A 1 168 ? 16.054 8.706 -19.114 1.00 82.62 168 THR A O 1
ATOM 1399 N N . HIS A 1 169 ? 16.392 8.619 -16.900 1.00 84.69 169 HIS A N 1
ATOM 1400 C CA . HIS A 1 169 ? 15.053 9.034 -16.526 1.00 84.69 169 HIS A CA 1
ATOM 1401 C C . HIS A 1 169 ? 14.924 10.556 -16.435 1.00 84.69 169 HIS A C 1
ATOM 1403 O O . HIS A 1 169 ? 15.722 11.249 -15.813 1.00 84.69 169 HIS A O 1
ATOM 1409 N N . LYS A 1 170 ? 13.827 11.098 -16.984 1.00 86.25 170 LYS A N 1
ATOM 1410 C CA . LYS A 1 170 ? 13.471 12.508 -16.757 1.00 86.25 170 LYS A CA 1
ATOM 1411 C C . LYS A 1 170 ? 13.254 12.761 -15.266 1.00 86.25 170 LYS A C 1
ATOM 1413 O O . LYS A 1 170 ? 12.461 12.028 -14.657 1.00 86.25 170 LYS A O 1
ATOM 1418 N N . VAL A 1 171 ? 13.849 13.844 -14.763 1.00 93.06 171 VAL A N 1
ATOM 1419 C CA . VAL A 1 171 ? 13.637 14.378 -13.411 1.00 93.06 171 VAL A CA 1
ATOM 1420 C C . VAL A 1 171 ? 12.148 14.640 -13.195 1.00 93.06 171 VAL A C 1
ATOM 1422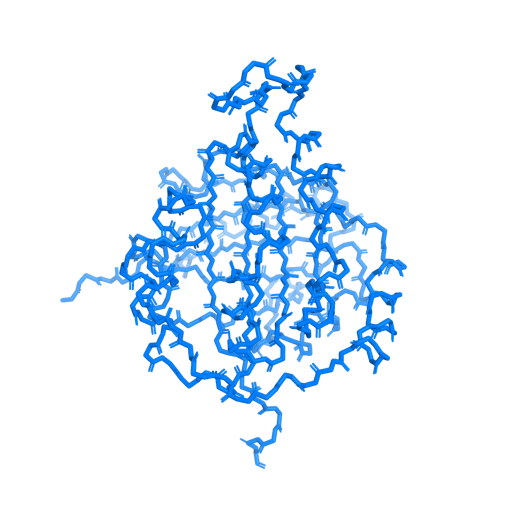 O O . VAL A 1 171 ? 11.515 15.386 -13.943 1.00 93.06 171 VAL A O 1
ATOM 1425 N N . VAL A 1 172 ? 11.580 13.978 -12.193 1.00 96.12 172 VAL A N 1
ATOM 1426 C CA . VAL A 1 172 ? 10.178 14.095 -11.774 1.00 96.12 172 VAL A CA 1
ATOM 1427 C C . VAL A 1 172 ? 10.097 13.950 -10.261 1.00 96.12 172 VAL A C 1
ATOM 1429 O O . VAL A 1 172 ? 11.026 13.429 -9.647 1.00 96.12 172 VAL A O 1
ATOM 1432 N N . SER A 1 173 ? 8.980 14.354 -9.658 1.00 96.88 173 SER A N 1
ATOM 1433 C CA . SER A 1 173 ? 8.746 14.086 -8.239 1.00 96.88 173 SER A CA 1
ATOM 1434 C C . SER A 1 173 ? 8.531 12.599 -7.960 1.00 96.88 173 SER A C 1
ATOM 1436 O O . SER A 1 173 ? 8.112 11.842 -8.846 1.00 96.88 173 SER A O 1
ATOM 1438 N N . GLY A 1 174 ? 8.764 12.177 -6.713 1.00 96.12 174 GLY A N 1
ATOM 1439 C CA . GLY A 1 174 ? 8.467 10.814 -6.274 1.00 96.12 174 GLY A CA 1
ATOM 1440 C C . GLY A 1 174 ? 6.992 10.465 -6.478 1.00 96.12 174 GLY A C 1
ATOM 1441 O O . GLY A 1 174 ? 6.678 9.414 -7.034 1.00 96.12 174 GLY A O 1
ATOM 1442 N N . TYR A 1 175 ? 6.081 11.394 -6.172 1.00 93.69 175 TYR A N 1
ATOM 1443 C CA . TYR A 1 175 ? 4.649 11.222 -6.434 1.00 93.69 175 TYR A CA 1
ATOM 1444 C C . TYR A 1 175 ? 4.359 10.890 -7.908 1.00 93.69 175 TYR A C 1
ATOM 1446 O O . TYR A 1 175 ? 3.622 9.948 -8.204 1.00 93.69 175 TYR A O 1
ATOM 1454 N N . VAL A 1 176 ? 4.962 11.622 -8.854 1.00 94.94 176 VAL A N 1
ATOM 1455 C CA . VAL A 1 176 ? 4.776 11.380 -10.296 1.00 94.94 176 VAL A CA 1
ATOM 1456 C C . VAL A 1 176 ? 5.385 10.042 -10.714 1.00 94.94 176 VAL A C 1
ATOM 1458 O O . VAL A 1 176 ? 4.735 9.270 -11.423 1.00 94.94 176 VAL A O 1
ATOM 1461 N N . ALA A 1 177 ? 6.599 9.728 -10.257 1.00 96.25 177 ALA A N 1
ATOM 1462 C CA . ALA A 1 177 ? 7.229 8.437 -10.524 1.00 96.25 177 ALA A CA 1
ATOM 1463 C C . ALA A 1 177 ? 6.358 7.267 -10.025 1.00 96.25 177 ALA A C 1
ATOM 1465 O O . ALA A 1 177 ? 6.111 6.320 -10.773 1.00 96.25 177 ALA A O 1
ATOM 1466 N N . TYR A 1 178 ? 5.789 7.368 -8.825 1.00 94.38 178 TYR A N 1
ATOM 1467 C CA . TYR A 1 178 ? 4.929 6.326 -8.274 1.00 94.38 178 TYR A CA 1
ATOM 1468 C C . TYR A 1 178 ? 3.560 6.259 -8.967 1.00 94.38 178 TYR A C 1
ATOM 1470 O O . TYR A 1 178 ? 3.177 5.232 -9.526 1.00 94.38 178 TYR A O 1
ATOM 1478 N N . LYS A 1 179 ? 2.788 7.350 -8.949 1.00 91.00 179 LYS A N 1
ATOM 1479 C CA . LYS A 1 179 ? 1.383 7.334 -9.384 1.00 91.00 179 LYS A CA 1
ATOM 1480 C C . LYS A 1 179 ? 1.226 7.282 -10.900 1.00 91.00 179 LYS A C 1
ATOM 1482 O O . LYS A 1 179 ? 0.232 6.739 -11.370 1.00 91.00 179 LYS A O 1
ATOM 1487 N N . GLN A 1 180 ? 2.165 7.841 -11.667 1.00 92.12 180 GLN A N 1
ATOM 1488 C CA . GLN A 1 180 ? 2.027 7.939 -13.124 1.00 92.12 180 GLN A CA 1
ATOM 1489 C C . GLN A 1 180 ? 2.915 6.962 -13.894 1.00 92.12 180 GLN A C 1
ATOM 1491 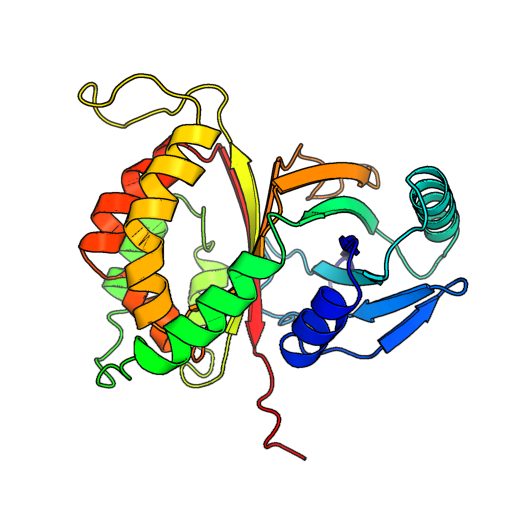O O . GLN A 1 180 ? 2.540 6.577 -15.001 1.00 92.12 180 GLN A O 1
ATOM 1496 N N . ARG A 1 181 ? 4.067 6.548 -13.347 1.00 94.44 181 ARG A N 1
ATOM 1497 C CA . ARG A 1 181 ? 4.942 5.568 -14.014 1.00 94.44 181 ARG A CA 1
ATOM 1498 C C . ARG A 1 181 ? 4.741 4.165 -13.449 1.00 94.44 181 ARG A C 1
ATOM 1500 O O . ARG A 1 181 ? 4.294 3.292 -14.186 1.00 94.44 181 ARG A O 1
ATOM 1507 N N . TYR A 1 182 ? 4.969 3.962 -12.148 1.00 94.44 182 TYR A N 1
ATOM 1508 C CA . TYR A 1 182 ? 4.802 2.648 -11.512 1.00 94.44 182 TYR A CA 1
ATOM 1509 C C . TYR A 1 182 ? 3.352 2.148 -11.590 1.00 94.44 182 TYR A C 1
ATOM 1511 O O . TYR A 1 182 ? 3.091 1.122 -12.217 1.00 94.44 182 TYR A O 1
ATOM 1519 N N . ALA A 1 183 ? 2.396 2.885 -11.013 1.00 91.06 183 ALA A N 1
ATOM 1520 C CA . ALA A 1 183 ? 1.013 2.421 -10.884 1.00 91.06 183 ALA A CA 1
ATOM 1521 C C . ALA A 1 183 ? 0.359 2.135 -12.249 1.00 91.06 183 ALA A C 1
ATOM 1523 O O . ALA A 1 183 ? -0.257 1.086 -12.434 1.00 91.06 183 ALA A O 1
ATOM 1524 N N . ASN A 1 184 ? 0.562 3.012 -13.237 1.00 90.19 184 ASN A N 1
ATOM 1525 C CA . ASN A 1 184 ? 0.045 2.814 -14.595 1.00 90.19 184 ASN A CA 1
ATOM 1526 C C . ASN A 1 184 ? 0.664 1.591 -15.293 1.00 90.19 184 ASN A C 1
ATOM 1528 O O . ASN A 1 184 ? -0.020 0.901 -16.052 1.00 90.19 184 ASN A O 1
ATOM 1532 N N . ALA A 1 185 ? 1.941 1.296 -15.036 1.00 91.31 185 ALA A N 1
ATOM 1533 C CA . ALA A 1 185 ? 2.608 0.140 -15.623 1.00 91.31 185 ALA A CA 1
ATOM 1534 C C . ALA A 1 185 ? 2.101 -1.189 -15.037 1.00 91.31 185 ALA A C 1
ATOM 1536 O O . ALA A 1 185 ? 1.962 -2.163 -15.792 1.00 91.31 185 ALA A O 1
ATOM 1537 N N . VAL A 1 186 ? 1.788 -1.225 -13.733 1.00 91.12 186 VAL A N 1
ATOM 1538 C CA . VAL A 1 186 ? 1.442 -2.462 -13.007 1.00 91.12 186 VAL A CA 1
ATOM 1539 C C . VAL A 1 186 ? -0.056 -2.733 -12.878 1.00 91.12 186 VAL A C 1
ATOM 1541 O O . VAL A 1 186 ? -0.423 -3.901 -12.794 1.00 91.1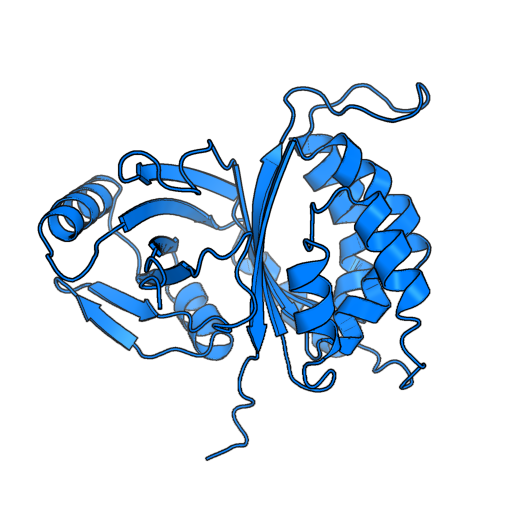2 186 VAL A O 1
ATOM 1544 N N . VAL A 1 187 ? -0.933 -1.718 -12.917 1.00 89.12 187 VAL A N 1
ATOM 1545 C CA . VAL A 1 187 ? -2.368 -1.880 -12.582 1.00 89.12 187 VAL A CA 1
ATOM 1546 C C . VAL A 1 187 ? -3.051 -2.988 -13.386 1.00 89.12 187 VAL A C 1
ATOM 1548 O O . VAL A 1 187 ? -3.737 -3.833 -12.821 1.00 89.12 187 VAL A O 1
ATOM 1551 N N . MET A 1 188 ? -2.800 -3.065 -14.695 1.00 87.88 188 MET A N 1
ATOM 1552 C CA . MET A 1 188 ? -3.404 -4.100 -15.540 1.00 87.88 188 MET A CA 1
ATOM 1553 C C . MET A 1 188 ? -2.869 -5.503 -15.247 1.00 87.88 188 MET A C 1
ATOM 1555 O O . MET A 1 188 ? -3.596 -6.469 -15.463 1.00 87.88 188 MET A O 1
ATOM 1559 N N . SER A 1 189 ? -1.617 -5.636 -14.797 1.00 89.75 189 SER A N 1
ATOM 1560 C CA . SER A 1 189 ? -1.108 -6.936 -14.347 1.00 89.75 189 SER A CA 1
ATOM 1561 C C . SER A 1 189 ? -1.699 -7.304 -12.988 1.00 89.75 189 SER A C 1
ATOM 1563 O O . SER A 1 189 ? -2.179 -8.422 -12.810 1.00 89.75 189 SER A O 1
ATOM 1565 N N . ALA A 1 190 ? -1.768 -6.344 -12.067 1.00 89.88 190 ALA A N 1
ATOM 1566 C CA . ALA A 1 190 ? -2.322 -6.572 -10.743 1.00 89.88 190 ALA A CA 1
ATOM 1567 C C . ALA A 1 190 ? -3.787 -7.040 -10.809 1.00 89.88 190 ALA A C 1
ATOM 1569 O O . ALA A 1 190 ? -4.138 -8.039 -10.188 1.00 89.88 190 ALA A O 1
ATOM 1570 N N . LEU A 1 191 ? -4.623 -6.416 -11.650 1.00 89.19 191 LEU A N 1
ATOM 1571 C CA . LEU A 1 191 ? -6.010 -6.856 -11.872 1.00 89.19 191 LEU A CA 1
ATOM 1572 C C . LEU A 1 191 ? -6.103 -8.281 -12.454 1.00 89.19 191 LEU A C 1
ATOM 1574 O O . LEU A 1 191 ? -7.027 -9.021 -12.123 1.00 89.19 191 LEU A O 1
ATOM 1578 N N . LYS A 1 192 ? -5.158 -8.689 -13.316 1.00 88.25 192 LYS A N 1
ATOM 1579 C CA . LYS A 1 192 ? -5.097 -10.063 -13.854 1.00 88.25 192 LYS A CA 1
ATOM 1580 C C . LYS A 1 192 ? -4.705 -11.085 -12.787 1.00 88.25 192 LYS A C 1
ATOM 1582 O O . LYS A 1 192 ? -5.200 -12.206 -12.838 1.00 88.25 192 LYS A O 1
ATOM 1587 N N . HIS A 1 193 ? -3.892 -10.667 -11.818 1.00 89.19 193 HIS A N 1
ATOM 1588 C CA . HIS A 1 193 ? -3.536 -11.408 -10.603 1.00 89.19 193 HIS A CA 1
ATOM 1589 C C . HIS A 1 193 ? -4.550 -11.188 -9.475 1.00 89.19 193 HIS A C 1
ATOM 1591 O O . HIS A 1 193 ? -4.221 -11.230 -8.297 1.00 89.19 193 HIS A O 1
ATOM 1597 N N . GLY A 1 194 ? -5.805 -10.885 -9.801 1.00 88.31 194 GLY A N 1
ATOM 1598 C CA . GLY A 1 194 ? -6.867 -10.892 -8.804 1.00 88.31 194 GLY A CA 1
ATOM 1599 C C . GLY A 1 194 ? -6.782 -9.762 -7.780 1.00 88.31 194 GLY A C 1
ATOM 1600 O O . GLY A 1 194 ? -7.545 -9.812 -6.820 1.00 88.31 194 GLY A O 1
ATOM 1601 N N . MET A 1 195 ? -5.941 -8.740 -7.987 1.00 89.31 195 MET A N 1
ATOM 1602 C CA . MET A 1 195 ? -5.934 -7.551 -7.136 1.00 89.31 195 MET A CA 1
ATOM 1603 C C . MET A 1 195 ? -7.263 -6.804 -7.262 1.00 89.31 195 MET A C 1
ATOM 1605 O O . MET A 1 195 ? -7.706 -6.485 -8.370 1.00 89.31 195 MET A O 1
ATOM 1609 N N . HIS A 1 196 ? -7.859 -6.461 -6.130 1.00 86.31 196 HIS A N 1
ATOM 1610 C CA . HIS A 1 196 ? -9.017 -5.595 -6.007 1.00 86.31 196 HIS A CA 1
ATOM 1611 C C . HIS A 1 196 ? -8.659 -4.379 -5.135 1.00 86.31 196 HIS A C 1
ATOM 1613 O O . HIS A 1 196 ? -8.398 -4.536 -3.942 1.00 86.31 196 HIS A O 1
ATOM 1619 N N . PRO A 1 197 ? -8.594 -3.158 -5.696 1.00 83.62 197 PRO A N 1
ATOM 1620 C CA . PRO A 1 197 ? -8.359 -1.965 -4.895 1.00 83.62 197 PRO A CA 1
ATOM 1621 C C . PRO A 1 197 ? -9.620 -1.632 -4.089 1.00 83.62 197 PRO A C 1
ATOM 1623 O O . PRO A 1 197 ? -10.622 -1.185 -4.645 1.00 83.62 197 PRO A O 1
ATOM 1626 N N . VAL A 1 198 ? -9.548 -1.823 -2.773 1.00 77.75 198 VAL A N 1
ATOM 1627 C CA . VAL A 1 198 ? -10.627 -1.523 -1.819 1.00 77.75 198 VAL A CA 1
ATOM 1628 C C . VAL A 1 198 ? -10.666 -0.016 -1.555 1.00 77.75 198 VAL A C 1
ATOM 1630 O O . VAL A 1 198 ? -11.707 0.640 -1.658 1.00 77.75 198 VAL A O 1
ATOM 1633 N N . TYR A 1 199 ? -9.501 0.572 -1.281 1.00 77.81 199 TYR A N 1
ATOM 1634 C CA . TYR A 1 199 ? -9.374 1.993 -0.982 1.00 77.81 199 TYR A CA 1
ATOM 1635 C C . TYR A 1 199 ? -8.071 2.563 -1.532 1.00 77.81 199 TYR A C 1
ATOM 1637 O O . TYR A 1 199 ? -7.006 1.978 -1.365 1.00 77.81 199 TYR A O 1
ATOM 1645 N N . LEU A 1 200 ? -8.151 3.735 -2.158 1.00 83.00 200 LEU A N 1
ATOM 1646 C CA . LEU A 1 200 ? -7.001 4.488 -2.647 1.00 83.00 200 LEU A CA 1
ATOM 1647 C C . LEU A 1 200 ? -7.193 5.946 -2.237 1.00 83.00 200 LEU A C 1
ATOM 1649 O O . LEU A 1 200 ? -8.161 6.579 -2.673 1.00 83.00 200 LEU A O 1
ATOM 1653 N N . SER A 1 201 ? -6.292 6.487 -1.420 1.00 83.12 201 SER A N 1
ATOM 1654 C CA . SER A 1 201 ? -6.337 7.908 -1.088 1.00 83.12 201 SER A CA 1
ATOM 1655 C C . SER A 1 201 ? -5.881 8.764 -2.270 1.00 83.12 201 SER A C 1
ATOM 1657 O O . SER A 1 201 ? -4.927 8.434 -2.980 1.00 83.12 201 SER A O 1
ATOM 1659 N N . GLU A 1 202 ? -6.560 9.883 -2.463 1.00 81.56 202 GLU A N 1
ATOM 1660 C CA . GLU A 1 202 ? -6.078 11.033 -3.218 1.00 81.56 202 GLU A CA 1
ATOM 1661 C C . GLU A 1 202 ? -5.168 11.890 -2.340 1.00 81.56 202 GLU A C 1
ATOM 1663 O O . GLU A 1 202 ? -4.038 12.155 -2.739 1.00 81.56 202 GLU A O 1
ATOM 1668 N N . ASP A 1 203 ? -5.636 12.191 -1.123 1.00 79.75 203 ASP A N 1
ATOM 1669 C CA . ASP A 1 203 ? -4.909 12.937 -0.098 1.00 79.75 203 ASP A CA 1
ATOM 1670 C C . ASP A 1 203 ? -4.954 12.188 1.236 1.00 79.75 203 ASP A C 1
ATOM 1672 O O . ASP A 1 203 ? -5.987 11.612 1.604 1.00 79.75 203 ASP A O 1
ATOM 1676 N N . LEU A 1 204 ? -3.865 12.273 1.998 1.00 84.12 204 LEU A N 1
ATOM 1677 C CA . LEU A 1 204 ? -3.773 11.774 3.365 1.00 84.12 204 LEU A CA 1
ATOM 1678 C C . LEU A 1 204 ? -3.247 12.885 4.279 1.00 84.12 204 LEU A C 1
ATOM 1680 O O . LEU A 1 204 ? -2.162 13.415 4.074 1.00 84.12 204 LEU A O 1
ATOM 1684 N N . THR A 1 205 ? -4.023 13.264 5.291 1.00 81.38 205 THR A N 1
ATOM 1685 C CA . THR A 1 205 ? -3.651 14.302 6.262 1.00 81.38 205 THR A CA 1
ATOM 1686 C C . THR A 1 205 ? -3.549 13.693 7.649 1.00 81.38 205 THR A C 1
ATOM 1688 O O . THR A 1 205 ? -4.522 13.135 8.154 1.00 81.38 205 THR A O 1
ATOM 1691 N N . LEU A 1 206 ? -2.391 13.827 8.293 1.00 82.75 206 LEU A N 1
ATOM 1692 C CA . LEU A 1 206 ? -2.246 13.488 9.704 1.00 82.75 206 LEU A CA 1
ATOM 1693 C C . LEU A 1 206 ? -2.960 14.546 10.553 1.00 82.75 206 LEU A C 1
ATOM 1695 O O . LEU A 1 206 ? -2.588 15.716 10.531 1.00 82.75 206 LEU A O 1
ATOM 1699 N N . LEU A 1 207 ? -3.977 14.136 11.306 1.00 76.75 207 LEU A N 1
ATOM 1700 C CA . LEU A 1 207 ? -4.673 15.017 12.249 1.00 76.75 207 LEU A CA 1
ATOM 1701 C C . LEU A 1 207 ? -4.036 14.966 13.630 1.00 76.75 207 LEU A C 1
ATOM 1703 O O . LEU A 1 207 ? -3.935 15.973 14.325 1.00 76.75 207 LEU A O 1
ATOM 1707 N N . TYR A 1 208 ? -3.638 13.764 14.039 1.00 76.56 208 TYR A N 1
ATOM 1708 C CA . TYR A 1 208 ? -3.045 13.536 15.341 1.00 76.56 208 TYR A CA 1
ATOM 1709 C C . TYR A 1 208 ? -2.200 12.271 15.335 1.00 76.56 208 TYR A C 1
ATOM 1711 O O . TYR A 1 208 ? -2.584 11.254 14.761 1.00 76.56 208 TYR A O 1
ATOM 1719 N N . ALA A 1 209 ? -1.089 12.314 16.053 1.00 80.25 209 ALA A N 1
ATOM 1720 C CA . ALA A 1 209 ? -0.345 11.141 16.458 1.00 80.25 209 ALA A CA 1
ATOM 1721 C C . ALA A 1 209 ? 0.095 11.315 17.911 1.00 80.25 209 ALA A C 1
ATOM 1723 O O . ALA A 1 209 ? 0.492 12.405 18.331 1.00 80.25 209 ALA A O 1
ATOM 1724 N N . SER A 1 210 ? 0.034 10.240 18.694 1.00 76.00 210 SER A N 1
ATOM 1725 C CA . SER A 1 210 ? 0.690 10.215 19.997 1.00 76.00 210 SER A CA 1
ATOM 1726 C C . SER A 1 210 ? 2.201 10.453 19.839 1.00 76.00 210 SER A C 1
ATOM 1728 O O . SER A 1 210 ? 2.781 10.064 18.823 1.00 76.00 210 SER A O 1
ATOM 1730 N N . PRO A 1 211 ? 2.886 11.032 20.840 1.00 77.81 211 PRO A N 1
ATOM 1731 C CA . PRO A 1 211 ? 4.335 11.186 20.782 1.00 77.81 211 PRO A CA 1
ATOM 1732 C C . PRO A 1 211 ? 5.041 9.853 20.496 1.00 77.81 211 PRO A C 1
ATOM 1734 O O . PRO A 1 211 ? 4.746 8.839 21.134 1.00 77.81 211 PRO A O 1
ATOM 1737 N N . ASN A 1 212 ? 6.000 9.867 19.565 1.00 73.94 212 ASN A N 1
ATOM 1738 C CA . ASN A 1 212 ? 6.756 8.691 19.108 1.00 73.94 212 ASN A CA 1
ATOM 1739 C C . ASN A 1 212 ? 5.909 7.608 18.417 1.00 73.94 212 ASN A C 1
ATOM 1741 O O . ASN A 1 212 ? 6.290 6.432 18.403 1.00 73.94 212 ASN A O 1
ATOM 1745 N N . HIS A 1 213 ? 4.756 7.975 17.860 1.00 74.38 213 HIS A N 1
ATOM 1746 C CA . HIS A 1 213 ? 3.950 7.040 17.095 1.00 74.38 213 HIS A CA 1
ATOM 1747 C C . HIS A 1 213 ? 4.680 6.616 15.803 1.00 74.38 213 HIS A C 1
ATOM 1749 O O . HIS A 1 213 ? 5.171 7.479 15.077 1.00 74.38 213 HIS A O 1
ATOM 1755 N N . PRO A 1 214 ? 4.723 5.318 15.444 1.00 69.06 214 PRO A N 1
ATOM 1756 C CA . PRO A 1 214 ? 5.434 4.853 14.246 1.00 69.06 214 PRO A CA 1
ATOM 1757 C C . PRO A 1 214 ? 4.932 5.461 12.934 1.00 69.06 214 PRO A C 1
ATOM 1759 O O . PRO A 1 214 ? 5.696 5.586 11.982 1.00 69.06 214 PRO A O 1
ATOM 1762 N N . LEU A 1 215 ? 3.652 5.843 12.895 1.00 76.56 215 LEU A N 1
ATOM 1763 C CA . LEU A 1 215 ? 3.050 6.517 11.747 1.00 76.56 215 LEU A CA 1
ATOM 1764 C C . LEU A 1 215 ? 3.159 8.057 11.772 1.00 76.56 215 LEU A C 1
ATOM 1766 O O . LEU A 1 215 ? 2.679 8.698 10.845 1.00 76.56 215 LEU A O 1
ATOM 1770 N N . ASP A 1 216 ? 3.807 8.666 12.766 1.00 81.94 216 ASP A N 1
ATOM 1771 C CA . ASP A 1 216 ? 4.075 10.114 12.789 1.00 81.94 216 ASP A CA 1
ATOM 1772 C C . ASP A 1 216 ? 5.279 10.469 11.898 1.00 81.94 216 ASP A C 1
ATOM 1774 O O . ASP A 1 216 ? 6.349 10.856 12.363 1.00 81.94 216 ASP A O 1
ATOM 1778 N N . GLN A 1 217 ? 5.154 10.195 10.597 1.00 78.81 217 GLN A N 1
ATOM 1779 C CA . GLN A 1 217 ? 6.265 10.303 9.643 1.00 78.81 217 GLN A CA 1
ATOM 1780 C C . GLN A 1 217 ? 5.904 11.059 8.363 1.00 78.81 217 GLN A C 1
ATOM 1782 O O . GLN A 1 217 ? 6.695 11.047 7.424 1.00 78.81 217 GLN A O 1
ATOM 1787 N N . GLY A 1 218 ? 4.751 11.734 8.322 1.00 84.50 218 GLY A N 1
ATOM 1788 C CA . GLY A 1 218 ? 4.315 12.504 7.153 1.00 84.50 218 GLY A CA 1
ATOM 1789 C C . GLY A 1 218 ? 3.983 11.624 5.947 1.00 84.50 218 GLY A C 1
ATOM 1790 O O . GLY A 1 218 ? 4.524 11.835 4.868 1.00 84.50 218 GLY A O 1
ATOM 1791 N N . TRP A 1 219 ? 3.140 10.608 6.141 1.00 89.56 219 TRP A N 1
ATOM 1792 C CA . TRP A 1 219 ? 2.633 9.771 5.050 1.00 89.56 219 TRP A CA 1
ATOM 1793 C C . TRP A 1 219 ? 1.734 10.575 4.115 1.00 89.56 219 TRP A C 1
ATOM 1795 O O . TRP A 1 219 ? 0.926 11.379 4.573 1.00 89.56 219 TRP A O 1
ATOM 1805 N N . GLU A 1 220 ? 1.845 10.311 2.818 1.00 89.75 220 GLU A N 1
ATOM 1806 C CA . GLU A 1 220 ? 1.151 11.069 1.768 1.00 89.75 220 GLU A CA 1
ATOM 1807 C C . GLU A 1 220 ? 0.094 10.232 1.045 1.00 89.75 220 GLU A C 1
ATOM 1809 O O . GLU A 1 220 ? -0.788 10.771 0.383 1.00 89.75 220 GLU A O 1
ATOM 1814 N N . ASP A 1 221 ? 0.178 8.908 1.158 1.00 89.25 221 ASP A N 1
ATOM 1815 C CA . ASP A 1 221 ? -0.676 7.985 0.426 1.00 89.25 221 ASP A CA 1
ATOM 1816 C C . ASP A 1 221 ? -1.015 6.765 1.274 1.00 89.25 221 ASP A C 1
ATOM 1818 O O . ASP A 1 221 ? -0.137 6.188 1.908 1.00 89.25 221 ASP A O 1
ATOM 1822 N N . LEU A 1 222 ? -2.281 6.367 1.237 1.00 86.88 222 LEU A N 1
ATOM 1823 C CA . LEU A 1 222 ? -2.855 5.175 1.836 1.00 86.88 222 LEU A CA 1
ATOM 1824 C C . LEU A 1 222 ? -3.533 4.348 0.742 1.00 86.88 222 LEU A C 1
ATOM 1826 O O . LEU A 1 222 ? -4.417 4.821 0.023 1.00 86.88 222 LEU A O 1
ATOM 1830 N N . GLN A 1 223 ? -3.168 3.075 0.669 1.00 86.75 223 GLN A N 1
ATOM 1831 C CA . GLN A 1 223 ? -3.789 2.110 -0.226 1.00 86.75 223 GLN A CA 1
ATOM 1832 C C . GLN A 1 223 ? -4.196 0.863 0.544 1.00 86.75 223 GLN A C 1
ATOM 1834 O O . GLN A 1 223 ? -3.432 0.359 1.363 1.00 86.75 223 GLN A O 1
ATOM 1839 N N . ILE A 1 224 ? -5.384 0.356 0.241 1.00 84.25 224 ILE A N 1
ATOM 1840 C CA . ILE A 1 224 ? -5.907 -0.918 0.720 1.00 84.25 224 ILE A CA 1
ATOM 1841 C C . ILE A 1 224 ? -6.233 -1.735 -0.523 1.00 84.25 224 ILE A C 1
ATOM 1843 O O . ILE A 1 224 ? -7.126 -1.376 -1.294 1.00 84.25 224 ILE A O 1
ATOM 1847 N N . ASN A 1 225 ? -5.481 -2.809 -0.731 1.00 86.69 225 ASN A N 1
ATOM 1848 C CA . ASN A 1 225 ? -5.650 -3.707 -1.863 1.00 86.69 225 ASN A CA 1
ATOM 1849 C C . ASN A 1 225 ? -5.903 -5.116 -1.348 1.00 86.69 225 ASN A C 1
ATOM 1851 O O . ASN A 1 225 ? -5.139 -5.633 -0.537 1.00 86.69 225 ASN A O 1
ATOM 1855 N N . GLU A 1 226 ? -6.942 -5.748 -1.855 1.00 86.12 226 GLU A N 1
ATOM 1856 C CA . GLU A 1 226 ? -7.202 -7.160 -1.650 1.00 86.12 226 GLU A CA 1
ATOM 1857 C C . GLU A 1 226 ? -6.627 -7.971 -2.808 1.00 86.12 226 GLU A C 1
ATOM 1859 O O . GLU A 1 226 ? -6.576 -7.515 -3.947 1.00 86.12 226 GLU A O 1
ATOM 1864 N N . TYR A 1 227 ? -6.207 -9.191 -2.516 1.00 87.94 227 TYR A N 1
ATOM 1865 C CA . TYR A 1 227 ? -5.862 -10.212 -3.486 1.00 87.94 227 TYR A CA 1
ATOM 1866 C C . TYR A 1 227 ? -6.684 -11.455 -3.181 1.00 87.94 227 TYR A C 1
ATOM 1868 O O . TYR A 1 227 ? -6.804 -11.855 -2.019 1.00 87.94 227 TYR A O 1
ATOM 1876 N N . ARG A 1 228 ? -7.202 -12.098 -4.234 1.00 87.00 228 ARG A N 1
ATOM 1877 C CA . ARG A 1 228 ? -7.982 -13.340 -4.112 1.00 87.00 228 ARG A CA 1
ATOM 1878 C C . ARG A 1 228 ? -7.236 -14.421 -3.341 1.00 87.00 228 ARG A C 1
ATOM 1880 O O . ARG A 1 228 ? -7.848 -15.142 -2.563 1.00 87.00 228 ARG A O 1
ATOM 1887 N N . THR A 1 229 ? -5.926 -14.518 -3.551 1.00 87.44 229 THR A N 1
ATOM 1888 C CA . THR A 1 229 ? -5.030 -15.384 -2.788 1.00 87.44 229 THR A CA 1
ATOM 1889 C C . THR A 1 229 ? -3.697 -14.678 -2.536 1.00 87.44 229 THR A C 1
ATOM 1891 O O . THR A 1 229 ? -3.275 -13.820 -3.318 1.00 87.44 229 THR A O 1
ATOM 1894 N N . ARG A 1 230 ? -2.973 -15.056 -1.476 1.00 88.00 230 ARG A N 1
ATOM 1895 C CA . ARG A 1 230 ? -1.572 -14.609 -1.302 1.00 88.00 230 ARG A CA 1
ATOM 1896 C C . ARG A 1 230 ? -0.700 -15.022 -2.477 1.00 88.00 230 ARG A C 1
ATOM 1898 O O . ARG A 1 230 ? 0.205 -14.286 -2.863 1.00 88.00 230 ARG A O 1
ATOM 1905 N N . ARG A 1 231 ? -0.960 -16.213 -3.024 1.00 88.94 231 ARG A N 1
ATOM 1906 C CA . ARG A 1 231 ? -0.248 -16.748 -4.182 1.00 88.94 231 ARG A CA 1
ATOM 1907 C C . ARG A 1 231 ? -0.307 -15.780 -5.355 1.00 88.94 231 ARG A C 1
ATOM 1909 O O . ARG A 1 231 ? 0.734 -15.535 -5.957 1.00 88.94 231 ARG A O 1
ATOM 1916 N N . ASP A 1 232 ? -1.470 -15.192 -5.628 1.00 90.38 232 ASP A N 1
ATOM 1917 C CA . ASP A 1 232 ? -1.624 -14.245 -6.732 1.00 90.38 232 ASP A CA 1
ATOM 1918 C C . ASP A 1 232 ? -0.726 -13.006 -6.558 1.00 90.38 232 ASP A C 1
ATOM 1920 O O . ASP A 1 232 ? -0.063 -12.582 -7.505 1.00 90.38 232 ASP A O 1
ATOM 1924 N N . PHE A 1 233 ? -0.638 -12.455 -5.341 1.00 90.31 233 PHE A N 1
ATOM 1925 C CA . PHE A 1 233 ? 0.278 -11.347 -5.045 1.00 90.31 233 PHE A CA 1
ATOM 1926 C C . PHE A 1 233 ? 1.743 -11.748 -5.257 1.00 90.31 233 PHE A C 1
ATOM 1928 O O . PHE A 1 233 ? 2.506 -11.032 -5.906 1.00 90.31 233 PHE A O 1
ATOM 1935 N N . PHE A 1 234 ? 2.145 -12.906 -4.735 1.00 88.88 234 PHE A N 1
ATOM 1936 C CA . PHE A 1 234 ? 3.522 -13.373 -4.861 1.00 88.88 234 PHE A CA 1
ATOM 1937 C C . PHE A 1 234 ? 3.911 -13.725 -6.302 1.00 88.88 234 PHE A C 1
ATOM 1939 O O . PHE A 1 234 ? 5.076 -13.574 -6.669 1.00 88.88 234 PHE A O 1
ATOM 1946 N N . GLN A 1 235 ? 2.961 -14.167 -7.126 1.00 89.00 235 GLN A N 1
ATOM 1947 C CA . GLN A 1 235 ? 3.159 -14.355 -8.564 1.00 89.00 235 GLN A CA 1
ATOM 1948 C C . GLN A 1 235 ? 3.280 -13.012 -9.292 1.00 89.00 235 GLN A C 1
ATOM 1950 O O . GLN A 1 235 ? 4.210 -12.842 -10.079 1.00 89.00 235 GLN A O 1
ATOM 1955 N N . LEU A 1 236 ? 2.416 -12.037 -8.974 1.00 89.31 236 LEU A N 1
ATOM 1956 C CA . LEU A 1 236 ? 2.472 -10.685 -9.539 1.00 89.31 236 LEU A CA 1
ATOM 1957 C C . LEU A 1 236 ? 3.856 -10.058 -9.358 1.00 89.31 236 LEU A C 1
ATOM 1959 O O . LEU A 1 236 ? 4.440 -9.565 -10.321 1.00 89.31 236 LEU A O 1
ATOM 1963 N N . ILE A 1 237 ? 4.391 -10.077 -8.133 1.00 87.75 237 ILE A N 1
ATOM 1964 C CA . ILE A 1 237 ? 5.674 -9.418 -7.865 1.00 87.75 237 ILE A CA 1
ATOM 1965 C C . ILE A 1 237 ? 6.852 -10.114 -8.555 1.00 87.75 237 ILE A C 1
ATOM 1967 O O . ILE A 1 237 ? 7.893 -9.494 -8.715 1.00 87.75 237 ILE A O 1
ATOM 1971 N N . GLN A 1 238 ? 6.706 -11.365 -8.997 1.00 85.44 238 GLN A N 1
ATOM 1972 C CA . GLN A 1 238 ? 7.744 -12.089 -9.738 1.00 85.44 238 GLN A CA 1
ATOM 1973 C C . GLN A 1 238 ? 7.698 -11.850 -11.252 1.00 85.44 238 GLN A C 1
ATOM 1975 O O . GLN A 1 238 ? 8.595 -12.320 -11.960 1.00 85.44 238 GLN A O 1
ATOM 1980 N N . GLU A 1 239 ? 6.672 -11.174 -11.773 1.00 87.00 239 GLU A N 1
ATOM 1981 C CA . GLU A 1 239 ? 6.583 -10.892 -13.201 1.00 87.00 239 GLU A CA 1
ATOM 1982 C C . GLU A 1 239 ? 7.646 -9.890 -13.652 1.00 87.00 239 GLU A C 1
ATOM 1984 O O . GLU A 1 239 ? 7.833 -8.840 -13.037 1.00 87.00 239 GLU A O 1
ATOM 1989 N N . ASP A 1 240 ? 8.246 -10.133 -14.818 1.00 88.94 240 ASP A N 1
ATOM 1990 C CA . ASP A 1 240 ? 9.216 -9.209 -15.420 1.00 88.94 240 ASP A CA 1
ATOM 1991 C C . ASP A 1 240 ? 8.621 -7.812 -15.620 1.00 88.94 240 ASP A C 1
ATOM 1993 O O . ASP A 1 240 ? 9.280 -6.799 -15.403 1.00 88.94 240 ASP A O 1
ATOM 1997 N N . ARG A 1 241 ? 7.336 -7.735 -15.992 1.00 89.19 241 ARG A N 1
ATOM 1998 C CA . ARG A 1 241 ? 6.634 -6.455 -16.131 1.00 89.19 241 ARG A CA 1
ATOM 1999 C C . ARG A 1 241 ? 6.563 -5.702 -14.805 1.00 89.19 241 ARG A C 1
ATOM 2001 O O . ARG A 1 241 ? 6.709 -4.481 -14.803 1.00 89.19 241 ARG A O 1
ATOM 2008 N N . TYR A 1 242 ? 6.322 -6.412 -13.707 1.00 90.38 242 TYR A N 1
ATOM 2009 C CA . TYR A 1 242 ? 6.303 -5.814 -12.381 1.00 90.38 242 TYR A CA 1
ATOM 2010 C C . TYR A 1 242 ? 7.706 -5.351 -11.985 1.00 90.38 242 TYR A C 1
ATOM 2012 O O . TYR A 1 242 ? 7.870 -4.192 -11.618 1.00 90.38 242 TYR A O 1
ATOM 2020 N N . GLN A 1 243 ? 8.715 -6.210 -12.145 1.00 88.81 243 GLN A N 1
ATOM 2021 C CA . GLN A 1 243 ? 10.113 -5.907 -11.822 1.00 88.81 243 GLN A CA 1
ATOM 2022 C C . GLN A 1 243 ? 10.656 -4.712 -12.620 1.00 88.81 243 GLN A C 1
ATOM 2024 O O . GLN A 1 243 ? 11.292 -3.819 -12.066 1.00 88.81 243 GLN A O 1
ATOM 2029 N N . ASN A 1 244 ? 10.326 -4.620 -13.909 1.00 90.75 244 ASN A N 1
ATOM 2030 C CA . ASN A 1 244 ? 10.705 -3.477 -14.740 1.00 90.75 244 ASN A CA 1
ATOM 2031 C C . ASN A 1 244 ? 10.009 -2.183 -14.303 1.00 90.75 244 ASN A C 1
ATOM 2033 O O . ASN A 1 244 ? 10.591 -1.108 -14.397 1.00 90.75 244 ASN A O 1
ATOM 2037 N N . ALA A 1 245 ? 8.769 -2.263 -13.819 1.00 92.81 245 ALA A N 1
ATOM 2038 C CA . ALA A 1 245 ? 8.054 -1.098 -13.309 1.00 92.81 245 ALA A CA 1
ATOM 2039 C C . ALA A 1 245 ? 8.513 -0.696 -11.899 1.00 92.81 245 ALA A C 1
ATOM 2041 O O . ALA A 1 245 ? 8.427 0.481 -11.539 1.00 92.81 245 ALA A O 1
ATOM 2042 N N . SER A 1 246 ? 8.984 -1.651 -11.092 1.00 91.88 246 SER A N 1
ATOM 2043 C CA . SER A 1 246 ? 9.310 -1.443 -9.681 1.00 91.88 246 SER A CA 1
ATOM 2044 C C . SER A 1 246 ? 10.483 -0.479 -9.477 1.00 91.88 246 SER A C 1
ATOM 2046 O O . SER A 1 246 ? 10.540 0.214 -8.463 1.00 91.88 246 SER A O 1
ATOM 2048 N N . VAL A 1 247 ? 11.330 -0.294 -10.497 1.00 92.25 247 VAL A N 1
ATOM 2049 C CA . VAL A 1 247 ? 12.354 0.767 -10.546 1.00 92.25 247 VAL A CA 1
ATOM 2050 C C . VAL A 1 247 ? 11.765 2.152 -10.246 1.00 92.25 247 VAL A C 1
ATOM 2052 O O . VAL A 1 247 ? 12.358 2.937 -9.512 1.00 92.25 247 VAL A O 1
ATOM 2055 N N . HIS A 1 248 ? 10.550 2.437 -10.732 1.00 94.75 248 HIS A N 1
ATOM 2056 C CA . HIS A 1 248 ? 9.863 3.703 -10.478 1.00 94.75 248 HIS A CA 1
ATOM 2057 C C . HIS A 1 248 ? 9.353 3.807 -9.037 1.00 94.75 248 HIS A C 1
ATOM 2059 O O . HIS A 1 248 ? 9.317 4.906 -8.493 1.00 94.75 248 HIS A O 1
ATOM 2065 N N . ARG A 1 249 ? 8.966 2.686 -8.409 1.00 93.94 249 ARG A N 1
ATOM 2066 C CA . ARG A 1 249 ? 8.586 2.647 -6.988 1.00 93.94 249 ARG A CA 1
ATOM 2067 C C . ARG A 1 249 ? 9.806 2.898 -6.105 1.00 93.94 249 ARG A C 1
ATOM 2069 O O . ARG A 1 249 ? 9.728 3.760 -5.235 1.00 93.94 249 ARG A O 1
ATOM 2076 N N . ARG A 1 250 ? 10.918 2.200 -6.357 1.00 92.94 250 ARG A N 1
ATOM 2077 C CA . ARG A 1 250 ? 12.181 2.364 -5.615 1.00 92.94 250 ARG A CA 1
ATOM 2078 C C . ARG A 1 250 ? 12.700 3.798 -5.695 1.00 92.94 250 ARG A C 1
ATOM 2080 O O . ARG A 1 250 ? 13.022 4.386 -4.670 1.00 92.94 250 ARG A O 1
ATOM 2087 N N . ALA A 1 251 ? 12.667 4.389 -6.889 1.00 94.50 251 ALA A N 1
ATOM 2088 C CA . ALA A 1 251 ? 13.061 5.780 -7.083 1.00 94.50 251 ALA A CA 1
ATOM 2089 C C . ALA A 1 251 ? 12.122 6.782 -6.395 1.00 94.50 251 ALA A C 1
ATOM 2091 O O . ALA A 1 251 ? 12.534 7.881 -6.035 1.00 94.50 251 ALA A O 1
ATOM 2092 N N . ALA A 1 252 ? 10.844 6.434 -6.236 1.00 95.62 252 ALA A N 1
ATOM 2093 C CA . ALA A 1 252 ? 9.828 7.344 -5.728 1.00 95.62 252 ALA A CA 1
ATOM 2094 C C . ALA A 1 252 ? 9.691 7.365 -4.205 1.00 95.62 252 ALA A C 1
ATOM 2096 O O . ALA A 1 252 ? 9.389 8.417 -3.644 1.00 95.62 252 ALA A O 1
ATOM 2097 N N . VAL A 1 253 ? 9.798 6.207 -3.554 1.00 93.69 253 VAL A N 1
ATOM 2098 C CA . VAL A 1 253 ? 9.363 6.017 -2.165 1.00 93.69 253 VAL A CA 1
ATOM 2099 C C . VAL A 1 253 ? 10.548 6.180 -1.219 1.00 93.69 253 VAL A C 1
ATOM 2101 O O . VAL A 1 253 ? 11.557 5.495 -1.357 1.00 93.69 253 VAL A O 1
ATOM 2104 N N . ILE A 1 254 ? 10.422 7.084 -0.243 1.00 91.88 254 ILE A N 1
ATOM 2105 C CA . ILE A 1 254 ? 11.425 7.239 0.824 1.00 91.88 254 ILE A CA 1
ATOM 2106 C C . ILE A 1 254 ? 11.176 6.250 1.964 1.00 91.88 254 ILE A C 1
ATOM 2108 O O . ILE A 1 254 ? 12.115 5.713 2.544 1.00 91.88 254 ILE A O 1
ATOM 2112 N N . SER A 1 255 ? 9.907 5.992 2.277 1.00 88.56 255 SER A N 1
ATOM 2113 C CA . SER A 1 255 ? 9.500 5.000 3.263 1.00 88.56 255 SER A CA 1
ATOM 2114 C C . SER A 1 255 ? 8.127 4.436 2.922 1.00 88.56 255 SER A C 1
ATOM 2116 O O . SER A 1 255 ? 7.265 5.119 2.359 1.00 88.56 255 SER A O 1
ATOM 2118 N N . SER A 1 256 ? 7.923 3.173 3.286 1.00 86.94 256 SER A N 1
ATOM 2119 C CA . SER A 1 256 ? 6.628 2.509 3.208 1.00 86.94 256 SER A CA 1
ATOM 2120 C C . SER A 1 256 ? 6.346 1.782 4.517 1.00 86.94 256 SER A C 1
ATOM 2122 O O . SER A 1 256 ? 7.240 1.161 5.100 1.00 86.94 256 SER A O 1
ATOM 2124 N N . PHE A 1 257 ? 5.109 1.877 4.988 1.00 82.75 257 PHE A N 1
ATOM 2125 C CA . PHE A 1 257 ? 4.584 1.016 6.037 1.00 82.75 257 PHE A CA 1
ATOM 2126 C C . PHE A 1 257 ? 3.600 0.056 5.386 1.00 82.75 257 PHE A C 1
ATOM 2128 O O . PHE A 1 257 ? 2.636 0.493 4.758 1.00 82.75 257 PHE A O 1
ATOM 2135 N N . VAL A 1 258 ? 3.836 -1.243 5.546 1.00 81.12 258 VAL A N 1
ATOM 2136 C CA . VAL A 1 258 ? 3.015 -2.287 4.936 1.00 81.12 258 VAL A CA 1
ATOM 2137 C C . VAL A 1 258 ? 2.545 -3.259 6.000 1.00 81.12 258 VAL A C 1
ATOM 2139 O O . VAL A 1 258 ? 3.329 -3.732 6.824 1.00 81.12 258 VAL A O 1
ATOM 2142 N N . GLN A 1 259 ? 1.258 -3.573 5.953 1.00 77.75 259 GLN A N 1
ATOM 2143 C CA . GLN A 1 259 ? 0.630 -4.557 6.815 1.00 77.75 259 GLN A CA 1
ATOM 2144 C C . GLN A 1 259 ? -0.255 -5.473 5.983 1.00 77.75 259 GLN A C 1
ATOM 2146 O O . GLN A 1 259 ? -0.976 -5.005 5.102 1.00 77.75 259 GLN A O 1
ATOM 2151 N N . CYS A 1 260 ? -0.209 -6.771 6.278 1.00 78.38 260 CYS A N 1
ATOM 2152 C CA . CYS A 1 260 ? -1.022 -7.763 5.583 1.00 78.38 260 CYS A CA 1
ATOM 2153 C C . CYS A 1 260 ? -1.962 -8.481 6.555 1.00 78.38 260 CYS A C 1
ATOM 2155 O O . CYS A 1 260 ? -1.639 -8.670 7.730 1.00 78.38 260 CYS A O 1
ATOM 2157 N N . SER A 1 261 ? -3.124 -8.908 6.066 1.00 73.19 261 SER A N 1
ATOM 2158 C CA . SER A 1 261 ? -4.047 -9.771 6.805 1.00 73.19 261 SER A CA 1
ATOM 2159 C C . SER A 1 261 ? -4.505 -10.957 5.972 1.00 73.19 261 SER A C 1
ATOM 2161 O O . SER A 1 261 ? -4.623 -10.865 4.751 1.00 73.19 261 SER A O 1
ATOM 2163 N N . THR A 1 262 ? -4.795 -12.071 6.652 1.00 70.38 262 THR A N 1
ATOM 2164 C CA . THR A 1 262 ? -5.650 -13.118 6.086 1.00 70.38 262 THR A CA 1
ATOM 2165 C C . THR A 1 262 ? -7.090 -12.653 6.190 1.00 70.38 262 THR A C 1
ATOM 2167 O O . THR A 1 262 ? -7.564 -12.450 7.307 1.00 70.38 262 THR A O 1
ATOM 2170 N N . ILE A 1 263 ? -7.802 -12.554 5.073 1.00 63.81 263 ILE A N 1
ATOM 2171 C CA . ILE A 1 263 ? -9.257 -12.405 5.134 1.00 63.81 263 ILE A CA 1
ATOM 2172 C C . ILE A 1 263 ? -9.812 -13.822 5.315 1.00 63.81 263 ILE A C 1
ATOM 2174 O O . ILE A 1 263 ? -9.491 -14.725 4.540 1.00 63.81 263 ILE A O 1
ATOM 2178 N N . LYS A 1 264 ? -10.591 -14.063 6.375 1.00 53.62 264 LYS A N 1
ATOM 2179 C CA . LYS A 1 264 ? -11.337 -15.322 6.495 1.00 53.62 264 LYS A CA 1
ATOM 2180 C C . LYS A 1 264 ? -12.342 -15.360 5.350 1.00 53.62 264 LYS A C 1
ATOM 2182 O O . LYS A 1 264 ? -13.133 -14.430 5.225 1.00 53.62 264 LYS A O 1
ATOM 2187 N N . SER A 1 265 ? -12.323 -16.416 4.537 1.00 44.25 265 SER A N 1
ATOM 2188 C CA . SER A 1 265 ? -13.388 -16.621 3.561 1.00 44.25 265 SER A CA 1
ATOM 2189 C C . SER A 1 265 ? -14.720 -16.727 4.305 1.00 44.25 265 SER A C 1
ATOM 2191 O O . SER A 1 265 ? -14.821 -17.391 5.343 1.00 44.25 265 SER A O 1
ATOM 2193 N N . SER A 1 266 ? -15.749 -16.074 3.771 1.00 39.09 266 SER A N 1
ATOM 2194 C CA . SER A 1 266 ? -17.125 -16.112 4.281 1.00 39.09 266 SER A CA 1
ATOM 2195 C C . SER A 1 266 ? -17.733 -17.524 4.309 1.00 39.09 266 SER A C 1
ATOM 2197 O O . SER A 1 266 ? -18.802 -17.718 4.872 1.00 39.09 266 SER A O 1
ATOM 2199 N N . GLU A 1 267 ? -17.036 -18.528 3.774 1.00 33.81 267 GLU A N 1
ATOM 2200 C CA . GLU A 1 267 ? -17.443 -19.937 3.729 1.00 33.81 267 GLU A CA 1
ATOM 2201 C C . GLU A 1 267 ? -17.042 -20.758 4.973 1.00 33.81 267 GLU A C 1
ATOM 2203 O O . GLU A 1 267 ? -16.923 -21.978 4.902 1.00 33.81 267 GLU A O 1
ATOM 2208 N N . SER A 1 268 ? -16.814 -20.125 6.126 1.00 31.31 268 SER A N 1
ATOM 2209 C CA . SER A 1 268 ? -16.491 -20.844 7.373 1.00 31.31 268 SER A CA 1
ATOM 2210 C C . SER A 1 268 ? -17.364 -20.437 8.566 1.00 31.31 268 SER A C 1
ATOM 2212 O O . SER A 1 268 ? -16.857 -20.158 9.656 1.00 31.31 268 SER A O 1
ATOM 2214 N N . GLN A 1 269 ? -18.684 -20.437 8.352 1.00 28.33 269 GLN A N 1
ATOM 2215 C CA . GLN A 1 269 ? -19.696 -20.569 9.409 1.00 28.33 269 GLN A CA 1
ATOM 2216 C C . GLN A 1 269 ? -20.529 -21.828 9.193 1.00 28.33 269 GLN A C 1
ATOM 2218 O O . GLN A 1 269 ? -20.958 -22.050 8.039 1.00 28.33 269 GLN A O 1
#

Radius of gyration: 18.31 Å; Cα contacts (8 Å, |Δi|>4): 521; chains: 1; bounding box: 43×43×47 Å

Sequence (269 aa):
MKKQRQVVTFITVNDLSDIIEIQENITGHTEQLNGKELVNAHFDKNISWKGIRLDMYIVTSFANAKDCNEFAEKLKSMPQFEHICCFLARRKFAMMTSIFRFLNRFLYRPQPTLAIDERKIVNDIQKEQELWFTPETLDISLKQNLDLPMCIVTFNRFREIAEYDDDTHKVVSGYVAYKQRYANAVVMSALKHGMHPVYLSEDLTLLYASPNHPLDQGWEDLQINEYRTRRDFFQLIQEDRYQNASVHRRAAVISSFVQCSTIKSSESQ

Organism: NCBI:txid408172